Protein AF-A0A7L0C6C9-F1 (afdb_monomer_lite)

Structure (mmCIF, N/CA/C/O backbone):
data_AF-A0A7L0C6C9-F1
#
_entry.id   AF-A0A7L0C6C9-F1
#
loop_
_atom_site.group_PDB
_atom_site.id
_atom_site.type_symbol
_atom_site.label_atom_id
_atom_site.label_alt_id
_atom_site.label_comp_id
_atom_site.label_asym_id
_atom_site.label_entity_id
_atom_site.label_seq_id
_atom_site.pdbx_PDB_ins_code
_atom_site.Cartn_x
_atom_site.Cartn_y
_atom_site.Cartn_z
_atom_site.occupancy
_atom_site.B_iso_or_equiv
_atom_site.auth_seq_id
_atom_site.auth_comp_id
_atom_site.auth_asym_id
_atom_site.auth_atom_id
_atom_site.pdbx_PDB_model_num
ATOM 1 N N . ALA A 1 1 ? -24.122 -7.587 21.194 1.00 81.38 1 ALA A N 1
ATOM 2 C CA . ALA A 1 1 ? -23.125 -8.222 20.305 1.00 81.38 1 ALA A CA 1
ATOM 3 C C . ALA A 1 1 ? -22.898 -7.315 19.097 1.00 81.38 1 ALA A C 1
ATOM 5 O O . ALA A 1 1 ? -23.814 -6.578 18.751 1.00 81.38 1 ALA A O 1
ATOM 6 N N . CYS A 1 2 ? -21.708 -7.329 18.494 1.00 91.94 2 CYS A N 1
ATOM 7 C CA . CYS A 1 2 ? -21.342 -6.499 17.336 1.00 91.94 2 CYS A CA 1
ATOM 8 C C . CYS A 1 2 ? -20.504 -7.307 16.327 1.00 91.94 2 CYS A C 1
ATOM 10 O O . CYS A 1 2 ? -20.021 -8.387 16.665 1.00 91.94 2 CYS A O 1
ATOM 12 N N . VAL A 1 3 ? -20.351 -6.807 15.093 1.00 90.56 3 VAL A N 1
ATOM 13 C CA . VAL A 1 3 ? -19.562 -7.453 14.025 1.00 90.56 3 VAL A CA 1
ATOM 14 C C . VAL A 1 3 ? -18.302 -6.639 13.741 1.00 90.56 3 VAL A C 1
ATOM 16 O O . VAL A 1 3 ? -18.384 -5.459 13.398 1.00 90.56 3 VAL A O 1
ATOM 19 N N . CYS A 1 4 ? -17.140 -7.287 13.819 1.00 89.19 4 CYS A N 1
ATOM 20 C CA . CYS A 1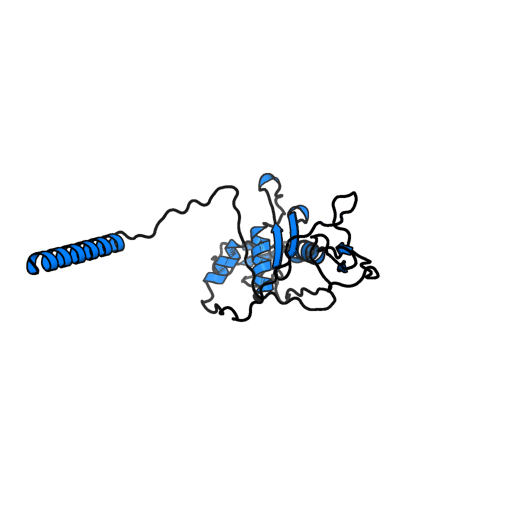 4 ? -15.849 -6.665 13.548 1.00 89.19 4 CYS A CA 1
ATOM 21 C C . CYS A 1 4 ? -15.587 -6.555 12.037 1.00 89.19 4 CYS A C 1
ATOM 23 O O . CYS A 1 4 ? -15.046 -7.465 11.410 1.00 89.19 4 CYS A O 1
ATOM 25 N N . LYS A 1 5 ? -15.979 -5.433 11.421 1.00 87.69 5 LYS A N 1
ATOM 26 C CA . LYS A 1 5 ? -15.865 -5.245 9.959 1.00 87.69 5 LYS A CA 1
ATOM 27 C C . LYS A 1 5 ? -14.422 -5.335 9.446 1.00 87.69 5 LYS A C 1
ATOM 29 O O . LYS A 1 5 ? -14.200 -5.808 8.331 1.00 87.69 5 LYS A O 1
ATOM 34 N N . LYS A 1 6 ? -13.455 -4.890 10.254 1.00 86.12 6 LYS A N 1
ATOM 35 C CA . LYS A 1 6 ? -12.031 -4.814 9.894 1.00 86.12 6 LYS A CA 1
ATOM 36 C C . LYS A 1 6 ? -11.236 -6.084 10.214 1.00 86.12 6 LYS A C 1
ATOM 38 O O . LYS A 1 6 ? -10.120 -6.212 9.731 1.00 86.12 6 LYS A O 1
ATOM 43 N N . ASN A 1 7 ? -11.792 -7.035 10.970 1.00 83.44 7 ASN A N 1
ATOM 44 C CA . ASN A 1 7 ? -11.104 -8.284 11.295 1.00 83.44 7 ASN A CA 1
ATOM 45 C C . ASN A 1 7 ? -12.078 -9.458 11.461 1.00 83.44 7 ASN A C 1
ATOM 47 O O . ASN A 1 7 ? -12.797 -9.546 12.450 1.00 83.44 7 ASN A O 1
ATOM 51 N N . LYS A 1 8 ? -12.065 -10.403 10.512 1.00 88.19 8 LYS A N 1
ATOM 52 C CA . LYS A 1 8 ? -12.895 -11.621 10.564 1.00 88.19 8 LYS A CA 1
ATOM 53 C C . LYS A 1 8 ? -12.371 -12.725 11.498 1.00 88.19 8 LYS A C 1
ATOM 55 O O . LYS A 1 8 ? -13.066 -13.713 11.706 1.00 88.19 8 LYS A O 1
ATOM 60 N N . ARG A 1 9 ? -11.145 -12.607 12.021 1.00 84.81 9 ARG A N 1
ATOM 61 C CA . ARG A 1 9 ? -10.466 -13.622 12.853 1.00 84.81 9 ARG A CA 1
ATOM 62 C C . ARG A 1 9 ? -10.554 -13.297 14.343 1.00 84.81 9 ARG A C 1
ATOM 64 O O . ARG A 1 9 ? -9.564 -13.359 15.073 1.00 84.81 9 ARG A O 1
ATOM 71 N N . VAL A 1 10 ? -11.755 -12.938 14.778 1.00 87.56 10 VAL A N 1
ATOM 72 C CA . VAL A 1 10 ? -12.061 -12.580 16.164 1.00 87.56 10 VAL A CA 1
ATOM 73 C C . VAL A 1 10 ? -13.284 -13.339 16.665 1.00 87.56 10 VAL A C 1
ATOM 75 O O . VAL A 1 10 ? -14.119 -13.786 15.878 1.00 87.56 10 VAL A O 1
ATOM 78 N N . THR A 1 11 ? -13.398 -13.468 17.982 1.00 88.44 11 THR A N 1
ATOM 79 C CA . THR A 1 11 ? -14.509 -14.127 18.680 1.00 88.44 11 THR A CA 1
ATOM 80 C C . THR A 1 11 ? -15.028 -13.255 19.825 1.00 88.44 11 THR A C 1
ATOM 82 O O . THR A 1 11 ? -14.429 -12.237 20.154 1.00 88.44 11 THR A O 1
ATOM 85 N N . ASN A 1 12 ? -16.150 -13.636 20.443 1.00 89.00 12 ASN A N 1
ATOM 86 C CA . ASN A 1 12 ? -16.678 -13.005 21.666 1.00 89.00 12 ASN A CA 1
ATOM 87 C C . ASN A 1 12 ? -16.910 -11.479 21.589 1.00 89.00 12 ASN A C 1
ATOM 89 O O . ASN A 1 12 ? -16.740 -10.770 22.578 1.00 89.00 12 ASN A O 1
ATOM 93 N N . CYS A 1 13 ? -17.340 -10.968 20.432 1.00 91.75 13 CYS A N 1
ATOM 94 C CA . CYS A 1 13 ? -17.509 -9.533 20.200 1.00 91.75 13 CYS A CA 1
ATOM 95 C C . CYS A 1 13 ? -18.606 -8.868 21.057 1.00 91.75 13 CYS A C 1
ATOM 97 O O . CYS A 1 13 ? -19.787 -9.246 21.011 1.00 91.75 13 CYS A O 1
ATOM 99 N N . LYS A 1 14 ? -18.238 -7.800 21.772 1.00 93.19 14 LYS A N 1
ATOM 100 C CA . LYS A 1 14 ? -19.096 -7.001 22.657 1.00 93.19 14 LYS A CA 1
ATOM 101 C C . LYS A 1 14 ? -19.014 -5.518 22.301 1.00 93.19 14 LYS A C 1
ATOM 103 O O . LYS A 1 14 ? -17.958 -5.006 21.955 1.00 93.19 14 LYS A O 1
ATOM 108 N N . LEU A 1 15 ? -20.151 -4.834 22.400 1.00 92.31 15 LEU A N 1
ATOM 109 C CA . LEU A 1 15 ? -20.226 -3.388 22.210 1.00 92.31 15 LEU A CA 1
ATOM 110 C C . LEU A 1 15 ? -20.088 -2.722 23.582 1.00 92.31 15 LEU A C 1
ATOM 112 O O . LEU A 1 15 ? -20.900 -3.001 24.464 1.00 92.31 15 LEU A O 1
ATOM 116 N N . LEU A 1 16 ? -19.068 -1.886 23.756 1.00 89.88 16 LEU A N 1
ATOM 117 C CA . LEU A 1 16 ? -18.785 -1.153 24.991 1.00 89.88 16 LEU A CA 1
ATOM 118 C C . LEU A 1 16 ? -18.573 0.314 24.623 1.00 89.88 16 LEU A C 1
ATOM 120 O O . LEU A 1 16 ? -17.718 0.615 23.797 1.00 89.88 16 LEU A O 1
ATOM 124 N N . GLU A 1 17 ? -19.382 1.205 25.199 1.00 87.69 17 GLU A N 1
ATOM 125 C CA . GLU A 1 17 ? -19.269 2.661 24.993 1.00 87.69 17 GLU A CA 1
ATOM 126 C C . GLU A 1 17 ? -19.260 3.086 23.508 1.00 87.69 17 GLU A C 1
ATOM 128 O O . GLU A 1 17 ? -18.577 4.020 23.106 1.00 87.69 17 GLU A O 1
ATOM 133 N N . GLY A 1 18 ? -20.023 2.380 22.666 1.00 87.06 18 GLY A N 1
ATOM 134 C CA . GLY A 1 18 ? -20.109 2.649 21.224 1.00 87.06 18 GLY A CA 1
ATOM 135 C C . GLY A 1 18 ? -18.995 2.023 20.376 1.00 87.06 18 GLY A C 1
ATOM 136 O O . GLY A 1 18 ? -19.137 1.982 19.158 1.00 87.06 18 GLY A O 1
ATOM 137 N N . VAL A 1 19 ? -17.958 1.454 20.995 1.00 88.94 19 VAL A N 1
ATOM 138 C CA . VAL A 1 19 ? -16.842 0.774 20.320 1.00 88.94 19 VAL A CA 1
ATOM 139 C C . VAL A 1 19 ? -17.057 -0.741 20.344 1.00 88.94 19 VAL A C 1
ATOM 141 O O . VAL A 1 19 ? -17.485 -1.319 21.350 1.00 88.94 19 VAL A O 1
ATOM 144 N N . CYS A 1 20 ? -16.777 -1.413 19.225 1.00 92.19 20 CYS A N 1
ATOM 145 C CA . CYS A 1 20 ? -16.859 -2.872 19.141 1.00 92.19 20 CYS A CA 1
ATOM 146 C C . CYS A 1 20 ? -15.520 -3.514 19.533 1.00 92.19 20 CYS A C 1
ATOM 148 O O . CYS A 1 20 ? -14.504 -3.296 18.874 1.00 92.19 20 CYS A O 1
ATOM 150 N N . TRP A 1 21 ? -15.541 -4.331 20.586 1.00 90.62 21 TRP A N 1
ATOM 151 C CA . TRP A 1 21 ? -14.382 -5.036 21.134 1.00 90.62 21 TRP A CA 1
ATOM 152 C C . TRP A 1 21 ? -14.538 -6.543 20.965 1.00 90.62 21 TRP A C 1
ATOM 154 O O . TRP A 1 21 ? -15.610 -7.078 21.249 1.00 90.62 21 TRP A O 1
ATOM 164 N N . CYS A 1 22 ? -13.490 -7.237 20.529 1.00 89.38 22 CYS A N 1
ATOM 165 C CA . CYS A 1 22 ? -13.513 -8.686 20.319 1.00 89.38 22 CYS A CA 1
ATOM 166 C C . CYS A 1 22 ? -12.218 -9.365 20.784 1.00 89.38 22 CYS A C 1
ATOM 168 O O . CYS A 1 22 ? -11.162 -8.743 20.810 1.00 89.38 22 CYS A O 1
ATOM 170 N N . ASP A 1 23 ? -12.263 -10.670 21.039 1.00 85.56 23 ASP A N 1
ATOM 171 C CA . ASP A 1 23 ? -11.077 -11.470 21.357 1.00 85.56 23 ASP A CA 1
ATOM 172 C C . ASP A 1 23 ? -10.374 -11.931 20.070 1.00 85.56 23 ASP A C 1
ATOM 174 O O . ASP A 1 23 ? -11.013 -12.490 19.175 1.00 85.56 23 ASP A O 1
ATOM 178 N N . SER A 1 24 ? -9.051 -11.757 19.970 1.00 79.19 24 SER A N 1
ATOM 179 C CA . SER A 1 24 ? -8.265 -12.324 18.862 1.00 79.19 24 SER A CA 1
ATOM 180 C C . SER A 1 24 ? -8.184 -13.849 18.961 1.00 79.19 24 SER A C 1
ATOM 182 O O . SER A 1 24 ? -7.719 -14.397 19.965 1.00 79.19 24 SER A O 1
ATOM 184 N N . VAL A 1 25 ? -8.511 -14.549 17.871 1.00 79.75 25 VAL A N 1
ATOM 185 C CA . VAL A 1 25 ? -8.342 -16.009 17.779 1.00 79.75 25 VAL A CA 1
ATOM 186 C C . VAL A 1 25 ? -6.869 -16.388 17.994 1.00 79.75 25 VAL A C 1
ATOM 188 O O . VAL A 1 25 ? -5.968 -15.702 17.513 1.00 79.75 25 VAL A O 1
ATOM 191 N N . GLY A 1 26 ? -6.611 -17.457 18.755 1.00 67.12 26 GLY A N 1
ATOM 192 C CA . GLY A 1 26 ? -5.263 -17.996 18.991 1.00 67.12 26 GLY A CA 1
ATOM 193 C C . GLY A 1 26 ? -4.384 -17.221 19.981 1.00 67.12 26 GLY A C 1
ATOM 194 O O . GLY A 1 26 ? -3.293 -17.680 20.320 1.00 67.12 26 GLY A O 1
ATOM 195 N N . SER A 1 27 ? -4.847 -16.077 20.492 1.00 59.62 27 SER A N 1
ATOM 196 C CA . SER A 1 27 ? -4.065 -15.221 21.394 1.00 59.62 27 SER A CA 1
ATOM 197 C C . SER A 1 27 ? -4.410 -15.361 22.882 1.00 59.62 27 SER A C 1
ATOM 199 O O . SER A 1 27 ? -3.735 -14.739 23.701 1.00 59.62 27 SER A O 1
ATOM 201 N N . GLY A 1 28 ? -5.381 -16.211 23.239 1.00 58.16 28 GLY A N 1
ATOM 202 C CA . GLY A 1 28 ? -5.938 -16.302 24.597 1.00 58.16 28 GLY A CA 1
ATOM 203 C C . GLY A 1 28 ? -6.825 -15.095 24.947 1.00 58.16 28 GLY A C 1
ATOM 204 O O . GLY A 1 28 ? -6.901 -14.138 24.181 1.00 58.16 28 GLY A O 1
ATOM 205 N N . ALA A 1 29 ? -7.478 -15.117 26.114 1.00 51.31 29 ALA A N 1
ATOM 206 C CA . ALA A 1 29 ? -8.436 -14.092 26.574 1.00 51.31 29 ALA A CA 1
ATOM 207 C C . ALA A 1 29 ? -7.824 -12.702 26.890 1.00 51.31 29 ALA A C 1
ATOM 209 O O . ALA A 1 29 ? -8.478 -11.855 27.490 1.00 51.31 29 ALA A O 1
ATOM 210 N N . SER A 1 30 ? -6.557 -12.468 26.537 1.00 52.06 30 SER A N 1
ATOM 211 C CA . SER A 1 30 ? -5.788 -11.270 26.910 1.00 52.06 30 SER A CA 1
ATOM 212 C C . SER A 1 30 ? -5.527 -10.317 25.738 1.00 52.06 30 SER A C 1
ATOM 214 O O . SER A 1 30 ? -4.989 -9.235 25.947 1.00 52.06 30 SER A O 1
ATOM 216 N N . ALA A 1 31 ? -5.875 -10.701 24.506 1.00 67.00 31 ALA A N 1
ATOM 217 C CA . ALA A 1 31 ? -5.650 -9.891 23.309 1.00 67.00 31 ALA A CA 1
ATOM 218 C C . ALA A 1 31 ? -6.973 -9.319 22.785 1.00 67.00 31 ALA A C 1
ATOM 220 O O . ALA A 1 31 ? -7.612 -9.899 21.903 1.00 67.00 31 ALA A O 1
ATOM 221 N N . ASN A 1 32 ? -7.365 -8.185 23.363 1.00 78.62 32 ASN A N 1
ATOM 222 C CA . ASN A 1 32 ? -8.582 -7.468 23.009 1.00 78.62 32 ASN A CA 1
ATOM 223 C C . ASN A 1 32 ? -8.354 -6.644 21.728 1.00 78.62 32 ASN A C 1
ATOM 225 O O . ASN A 1 32 ? -7.375 -5.907 21.616 1.00 78.62 32 ASN A O 1
ATOM 229 N N . VAL A 1 33 ? -9.248 -6.782 20.756 1.00 84.69 33 VAL A N 1
ATOM 230 C CA . VAL A 1 33 ? -9.199 -6.126 19.447 1.00 84.69 33 VAL A CA 1
ATOM 231 C C . VAL A 1 33 ? -10.246 -5.024 19.414 1.00 84.69 33 VAL A C 1
ATOM 233 O O . VAL A 1 33 ? -11.439 -5.305 19.525 1.00 84.69 33 VAL A O 1
ATOM 236 N N . ASN A 1 34 ? -9.802 -3.783 19.214 1.00 87.50 34 ASN A N 1
ATOM 237 C CA . ASN A 1 34 ? -10.681 -2.679 18.848 1.00 87.50 34 ASN A CA 1
ATOM 238 C C . ASN A 1 34 ? -11.020 -2.789 17.352 1.00 87.50 34 ASN A C 1
ATOM 240 O O . ASN A 1 34 ? -10.132 -2.744 16.504 1.00 87.50 34 ASN A O 1
ATOM 244 N N . CYS A 1 35 ? -12.299 -2.946 17.022 1.00 87.56 35 CYS A N 1
ATOM 245 C CA . CYS A 1 35 ? -12.761 -3.130 15.645 1.00 87.56 35 CYS A CA 1
ATOM 246 C C . CYS A 1 35 ? -12.912 -1.834 14.841 1.00 87.56 35 CYS A C 1
ATOM 248 O O . CYS A 1 35 ? -13.184 -1.901 13.636 1.00 87.56 35 CYS A O 1
ATOM 250 N N . ASP A 1 36 ? -12.718 -0.678 15.478 1.00 84.69 36 ASP A N 1
ATOM 251 C CA . ASP A 1 36 ? -12.689 0.623 14.813 1.00 84.69 36 ASP A CA 1
ATOM 252 C C . ASP A 1 36 ? -11.298 0.952 14.256 1.00 84.69 36 ASP A C 1
ATOM 254 O O . ASP A 1 36 ? -11.176 1.820 13.391 1.00 84.69 36 ASP A O 1
ATOM 258 N N . THR A 1 37 ? -10.263 0.204 14.643 1.00 81.06 37 THR A N 1
ATOM 259 C CA . THR A 1 37 ? -8.902 0.306 14.101 1.00 81.06 37 THR A CA 1
ATOM 260 C C . THR A 1 37 ? -8.503 -0.965 13.347 1.00 81.06 37 THR A C 1
ATOM 262 O O . THR A 1 37 ? -9.205 -1.981 13.369 1.00 81.06 37 THR A O 1
ATOM 265 N N . LEU A 1 38 ? -7.394 -0.909 12.602 1.00 77.44 38 LEU A N 1
ATOM 266 C CA . LEU A 1 38 ? -6.810 -2.117 12.025 1.00 77.44 38 LEU A CA 1
ATOM 267 C C . LEU A 1 38 ? -6.162 -2.940 13.138 1.00 77.44 38 LEU A C 1
ATOM 269 O O . LEU A 1 38 ? -5.401 -2.428 13.955 1.00 77.44 38 LEU A O 1
ATOM 273 N N . THR A 1 39 ? -6.476 -4.235 13.176 1.00 78.88 39 THR A N 1
ATOM 274 C CA . THR A 1 39 ? -5.800 -5.160 14.092 1.00 78.88 39 THR A CA 1
ATOM 275 C C . THR A 1 39 ? -4.346 -5.319 13.674 1.00 78.88 39 THR A C 1
ATOM 277 O O . THR A 1 39 ? -4.088 -5.516 12.490 1.00 78.88 39 THR A O 1
ATOM 280 N N . SER A 1 40 ? -3.424 -5.308 14.634 1.00 67.44 40 SER A N 1
ATOM 281 C CA . SER A 1 40 ? -1.997 -5.438 14.346 1.00 67.44 40 SER A CA 1
ATOM 282 C C . SER A 1 40 ? -1.640 -6.765 13.669 1.00 67.44 40 SER A C 1
ATOM 284 O O . SER A 1 40 ? -2.219 -7.826 13.946 1.00 67.44 40 SER A O 1
ATOM 286 N N . LYS A 1 41 ? -0.615 -6.719 12.819 1.00 54.31 41 LYS A N 1
ATOM 287 C CA . LYS A 1 41 ? -0.047 -7.859 12.095 1.00 54.31 41 LYS A CA 1
ATOM 288 C C . LYS A 1 41 ? 0.280 -9.025 13.025 1.00 54.31 41 LYS A C 1
ATOM 290 O O . LYS A 1 41 ? -0.027 -10.169 12.705 1.00 54.31 41 LYS A O 1
ATOM 295 N N . CYS A 1 42 ? 0.851 -8.746 14.196 1.00 54.25 42 CYS A N 1
ATOM 296 C CA . CYS A 1 42 ? 1.229 -9.765 15.178 1.00 54.25 42 CYS A CA 1
ATOM 297 C C . CYS A 1 42 ? 0.031 -10.628 15.615 1.00 54.25 42 CYS A C 1
ATOM 299 O O . CYS A 1 42 ? 0.091 -11.859 15.557 1.00 54.25 42 CYS A O 1
ATOM 301 N N . LEU A 1 43 ? -1.084 -9.993 15.989 1.00 64.88 43 LEU A N 1
ATOM 302 C CA . LEU A 1 43 ? -2.292 -10.704 16.418 1.00 64.88 43 LEU A CA 1
ATOM 303 C C . LEU A 1 43 ? -2.910 -11.505 15.268 1.00 64.88 43 LEU A C 1
ATOM 305 O O . LEU A 1 43 ? -3.342 -12.642 15.457 1.00 64.88 43 LEU A O 1
ATOM 309 N N . LEU A 1 44 ? -2.885 -10.948 14.057 1.00 68.94 44 LEU A N 1
ATOM 310 C CA . LEU A 1 44 ? -3.398 -11.623 12.869 1.00 68.94 44 LEU A CA 1
ATOM 311 C C . LEU A 1 44 ? -2.559 -12.839 12.474 1.00 68.94 44 LEU A C 1
ATOM 313 O O . LEU A 1 44 ? -3.131 -13.865 12.114 1.00 68.94 44 LEU A O 1
ATOM 317 N N . MET A 1 45 ? -1.230 -12.752 12.560 1.00 56.59 45 MET A N 1
ATOM 318 C CA . MET A 1 45 ? -0.326 -13.882 12.322 1.00 56.59 45 MET A CA 1
ATOM 319 C C . MET A 1 45 ? -0.523 -14.983 13.370 1.00 56.59 45 MET A C 1
ATOM 321 O O . MET A 1 45 ? -0.525 -16.168 13.037 1.00 56.59 45 MET A O 1
ATOM 325 N N . LYS A 1 46 ? -0.748 -14.609 14.634 1.00 59.94 46 LYS A N 1
ATOM 326 C CA . LYS A 1 46 ? -1.027 -15.563 15.714 1.00 59.94 46 LYS A CA 1
ATOM 327 C C . LYS A 1 46 ? -2.343 -16.312 15.489 1.00 59.94 46 LYS A C 1
ATOM 329 O O . LYS A 1 46 ? -2.388 -17.523 15.691 1.00 59.94 46 LYS A O 1
ATOM 334 N N . ALA A 1 47 ? -3.368 -15.633 14.974 1.00 68.69 47 ALA A N 1
ATOM 335 C CA . ALA A 1 47 ? -4.610 -16.274 14.549 1.00 68.69 47 ALA A CA 1
ATOM 336 C C . ALA A 1 47 ? -4.399 -17.250 13.371 1.00 68.69 47 ALA A C 1
ATOM 338 O O . ALA A 1 47 ? -4.982 -18.332 13.363 1.00 68.69 47 ALA A O 1
ATOM 339 N N . GLU A 1 48 ? -3.538 -16.928 12.399 1.00 64.00 48 GLU A N 1
ATOM 340 C CA . GLU A 1 48 ? -3.235 -17.818 11.258 1.00 64.00 48 GLU A CA 1
ATOM 341 C C . GLU A 1 48 ? -2.542 -19.112 11.662 1.00 64.00 48 GLU A C 1
ATOM 343 O O . GLU A 1 48 ? -2.899 -20.182 11.175 1.00 64.00 48 GLU A O 1
ATOM 348 N N . MET A 1 49 ? -1.589 -19.033 12.589 1.00 56.44 49 MET A N 1
ATOM 349 C CA . MET A 1 49 ? -0.841 -20.203 13.061 1.00 56.44 49 MET A CA 1
ATOM 350 C C . MET A 1 49 ? -1.735 -21.243 13.754 1.00 56.44 49 MET A C 1
ATOM 352 O O . MET A 1 49 ? -1.337 -22.398 13.893 1.00 56.44 49 MET A O 1
ATOM 356 N N . THR A 1 50 ? -2.959 -20.869 14.141 1.00 58.50 50 THR A N 1
ATOM 357 C CA . THR A 1 50 ? -3.958 -21.793 14.701 1.00 58.50 50 THR A CA 1
ATOM 358 C C . THR A 1 50 ? -4.815 -22.517 13.652 1.00 58.50 50 THR A C 1
ATOM 360 O O . THR A 1 50 ? -5.563 -23.422 14.013 1.00 58.50 50 THR A O 1
ATOM 363 N N . GLY A 1 51 ? -4.679 -22.194 12.355 1.00 53.59 51 GLY A N 1
ATOM 364 C CA . GLY A 1 51 ? -5.514 -22.713 11.263 1.00 53.59 51 GLY A CA 1
ATOM 365 C C . GLY A 1 51 ? -4.743 -23.137 10.003 1.00 53.59 51 GLY A C 1
ATOM 366 O O . GLY A 1 51 ? -4.858 -22.496 8.973 1.00 53.59 51 GLY A O 1
ATOM 367 N N . SER A 1 52 ? -4.030 -24.263 10.101 1.00 47.75 52 SER A N 1
ATOM 368 C CA . SER A 1 52 ? -3.563 -25.192 9.048 1.00 47.75 52 SER A CA 1
ATOM 369 C C . SER A 1 52 ? -2.690 -24.740 7.854 1.00 47.75 52 SER A C 1
ATOM 371 O O . SER A 1 52 ? -2.873 -23.727 7.189 1.00 47.75 52 SER A O 1
ATOM 373 N N . LYS A 1 53 ? -1.756 -25.651 7.551 1.00 51.81 53 LYS A N 1
ATOM 374 C CA . LYS A 1 53 ? -0.778 -25.703 6.462 1.00 51.81 53 LYS A CA 1
ATOM 375 C C . LYS A 1 53 ? -1.457 -26.134 5.150 1.00 51.81 53 LYS A C 1
ATOM 377 O O . LYS A 1 53 ? -1.913 -27.269 5.097 1.00 51.81 53 LYS A O 1
ATOM 382 N N . SER A 1 54 ? -1.464 -25.328 4.083 1.00 35.97 54 SER A N 1
ATOM 383 C CA . SER A 1 54 ? -1.557 -25.838 2.694 1.00 35.97 54 SER A CA 1
ATOM 384 C C . SER A 1 54 ? -1.410 -24.727 1.644 1.00 35.97 54 SER A C 1
ATOM 386 O O . SER A 1 54 ? -2.064 -23.697 1.756 1.00 35.97 54 SER A O 1
ATOM 388 N N . GLY A 1 55 ? -0.618 -24.975 0.590 1.00 49.22 55 GLY A N 1
ATOM 389 C CA . GLY A 1 55 ? -0.825 -24.343 -0.722 1.00 49.22 55 GLY A CA 1
ATOM 390 C C . GLY A 1 55 ? 0.238 -23.352 -1.210 1.00 49.22 55 GLY A C 1
ATOM 391 O O . GLY A 1 55 ? -0.045 -22.168 -1.355 1.00 49.22 55 GLY A O 1
ATOM 392 N N . ARG A 1 56 ? 1.443 -23.825 -1.562 1.00 44.16 56 ARG A N 1
ATOM 393 C CA . ARG A 1 56 ? 2.360 -23.090 -2.461 1.00 44.16 56 ARG A CA 1
ATOM 394 C C . ARG A 1 56 ? 2.179 -23.630 -3.883 1.00 44.16 56 ARG A C 1
ATOM 396 O O . ARG A 1 56 ? 2.283 -24.836 -4.080 1.00 44.16 56 ARG A O 1
ATOM 403 N N . ARG A 1 57 ? 1.892 -22.753 -4.850 1.00 48.53 57 ARG A N 1
ATOM 404 C CA . ARG A 1 57 ? 1.734 -23.092 -6.277 1.00 48.53 57 ARG A CA 1
ATOM 405 C C . ARG A 1 57 ? 2.989 -22.685 -7.058 1.00 48.53 57 ARG A C 1
ATOM 407 O O . ARG A 1 57 ? 3.595 -21.661 -6.751 1.00 48.53 57 ARG A O 1
ATOM 414 N N . GLU A 1 58 ? 3.378 -23.514 -8.023 1.00 49.22 58 GLU A N 1
ATOM 415 C CA . GLU A 1 58 ? 4.584 -23.356 -8.847 1.00 49.22 58 GLU A CA 1
ATOM 416 C C . GLU A 1 58 ? 4.448 -22.298 -9.957 1.00 49.22 58 GLU A C 1
ATOM 418 O O . GLU A 1 58 ? 3.352 -21.922 -10.370 1.00 49.22 58 GLU A O 1
ATOM 423 N N . LYS A 1 59 ? 5.610 -21.826 -10.423 1.00 38.44 59 LYS A N 1
ATOM 424 C CA . LYS A 1 59 ? 5.829 -20.767 -11.419 1.00 38.44 59 LYS A CA 1
ATOM 425 C C . LYS A 1 59 ? 5.528 -21.259 -12.858 1.00 38.44 59 LYS A C 1
ATOM 427 O O . LYS A 1 59 ? 6.015 -22.332 -13.210 1.00 38.44 59 LYS A O 1
ATOM 432 N N . PRO A 1 60 ? 4.821 -20.487 -13.713 1.00 40.88 60 PRO A N 1
ATOM 433 C CA . PRO A 1 60 ? 4.647 -20.815 -15.136 1.00 40.88 60 PRO A CA 1
ATOM 434 C C . PRO A 1 60 ? 5.930 -20.610 -15.957 1.00 40.88 60 PRO A C 1
ATOM 436 O O . PRO A 1 60 ? 6.784 -19.800 -15.588 1.00 40.88 60 PRO A O 1
ATOM 439 N N . LYS A 1 61 ? 6.054 -21.363 -17.058 1.00 36.69 61 LYS A N 1
ATOM 440 C CA . LYS A 1 61 ? 7.277 -21.519 -17.867 1.00 36.69 61 LYS A CA 1
ATOM 441 C C . LYS A 1 61 ? 7.432 -20.528 -19.033 1.00 36.69 61 LYS A C 1
ATOM 443 O O . LYS A 1 61 ? 8.488 -20.536 -19.651 1.00 36.69 61 LYS A O 1
ATOM 448 N N . ASP A 1 62 ? 6.468 -19.639 -19.261 1.00 37.56 62 ASP A N 1
ATOM 449 C CA . ASP A 1 62 ? 6.446 -18.764 -20.443 1.00 37.56 62 ASP A CA 1
ATOM 450 C C . ASP A 1 62 ? 6.632 -17.284 -20.067 1.00 37.56 62 ASP A C 1
ATOM 452 O O . ASP A 1 62 ? 5.715 -16.476 -20.173 1.00 37.56 62 ASP A O 1
ATOM 456 N N . ALA A 1 63 ? 7.821 -16.929 -19.571 1.00 32.00 63 ALA A N 1
ATOM 457 C CA . ALA A 1 63 ? 8.194 -15.533 -19.334 1.00 32.00 63 ALA A CA 1
ATOM 458 C C . ALA A 1 63 ? 8.953 -14.985 -20.552 1.00 32.00 63 ALA A C 1
ATOM 460 O O . ALA A 1 63 ? 9.998 -15.523 -20.915 1.00 32.00 63 ALA A O 1
ATOM 461 N N . PHE A 1 64 ? 8.417 -13.931 -21.164 1.00 32.44 64 PHE A N 1
ATOM 462 C CA . PHE A 1 64 ? 9.072 -13.158 -22.218 1.00 32.44 64 PHE A CA 1
ATOM 463 C C . PHE A 1 64 ? 9.925 -12.044 -21.586 1.00 32.44 64 PHE A C 1
ATOM 465 O O . PHE A 1 64 ? 9.498 -11.413 -20.619 1.00 32.44 64 PHE A O 1
ATOM 472 N N . GLU A 1 65 ? 11.136 -11.845 -22.103 1.00 37.41 65 GLU A N 1
ATOM 473 C CA . GLU A 1 65 ? 12.115 -10.849 -21.653 1.00 37.41 65 GLU A CA 1
ATOM 474 C C . GLU A 1 65 ? 12.060 -9.651 -22.610 1.00 37.41 65 GLU A C 1
ATOM 476 O O . GLU A 1 65 ? 12.282 -9.825 -23.807 1.00 37.41 65 GLU A O 1
ATOM 481 N N . ASP A 1 66 ? 11.722 -8.460 -22.103 1.00 31.81 66 ASP A N 1
ATOM 482 C CA . ASP A 1 66 ? 11.687 -7.235 -22.910 1.00 31.81 66 ASP A CA 1
ATOM 483 C C . ASP A 1 66 ? 12.960 -6.404 -22.685 1.00 31.81 66 ASP A C 1
ATOM 485 O O . ASP A 1 66 ? 13.255 -5.924 -21.588 1.00 31.81 66 ASP A O 1
ATOM 489 N N . THR A 1 67 ? 13.730 -6.272 -23.757 1.00 42.03 67 THR A N 1
ATOM 490 C CA . THR A 1 67 ? 14.977 -5.517 -23.881 1.00 42.03 67 THR A CA 1
ATOM 491 C C . THR A 1 67 ? 14.681 -4.156 -24.495 1.00 42.03 67 THR A C 1
ATOM 493 O O . THR A 1 67 ? 14.785 -4.038 -25.703 1.00 42.03 67 THR A O 1
ATOM 496 N N . ASP A 1 68 ? 14.334 -3.135 -23.705 1.00 42.00 68 ASP A N 1
ATOM 497 C CA . ASP A 1 68 ? 14.214 -1.746 -24.212 1.00 42.00 68 ASP A CA 1
ATOM 498 C C . ASP A 1 68 ? 14.441 -0.659 -23.116 1.00 42.00 68 ASP A C 1
ATOM 500 O O . ASP A 1 68 ? 14.084 0.507 -23.274 1.00 42.00 68 ASP A O 1
ATOM 504 N N . GLY A 1 69 ? 15.048 -1.014 -21.977 1.00 43.00 69 GLY A N 1
ATOM 505 C CA . GLY A 1 69 ? 15.010 -0.237 -20.722 1.00 43.00 69 GLY A CA 1
ATOM 506 C C . GLY A 1 69 ? 15.857 1.043 -20.588 1.00 43.00 69 GLY A C 1
ATOM 507 O O . GLY A 1 69 ? 16.107 1.452 -19.457 1.00 43.00 69 GLY A O 1
ATOM 508 N N . LEU A 1 70 ? 16.321 1.692 -21.663 1.00 45.09 70 LEU A N 1
ATOM 509 C CA . LEU A 1 70 ? 17.083 2.948 -21.535 1.00 45.09 70 LEU A CA 1
ATOM 510 C C . LEU A 1 70 ? 16.855 3.898 -22.722 1.00 45.09 70 LEU A C 1
ATOM 512 O O . LEU A 1 70 ? 17.264 3.608 -23.844 1.00 45.09 70 LEU A O 1
ATOM 516 N N . TYR A 1 71 ? 16.235 5.053 -22.466 1.00 55.50 71 TYR A N 1
ATOM 517 C CA . TYR A 1 71 ? 16.047 6.139 -23.436 1.00 55.50 71 TYR A CA 1
ATOM 518 C C . TYR A 1 71 ? 16.234 7.508 -22.761 1.00 55.50 71 TYR A C 1
ATOM 520 O O . TYR A 1 71 ? 16.175 7.595 -21.536 1.00 55.50 71 TYR A O 1
ATOM 528 N N . ASP A 1 72 ? 16.479 8.559 -23.551 1.00 64.44 72 ASP A N 1
ATOM 529 C CA . ASP A 1 72 ? 16.588 9.951 -23.081 1.00 64.44 72 ASP A CA 1
ATOM 530 C C . ASP A 1 72 ? 15.189 10.599 -23.032 1.00 64.44 72 ASP A C 1
ATOM 532 O O . ASP A 1 72 ? 14.573 10.761 -24.091 1.00 64.44 72 ASP A O 1
ATOM 536 N N . PRO A 1 73 ? 14.624 10.887 -21.843 1.00 63.41 73 PRO A N 1
ATOM 537 C CA . PRO A 1 73 ? 13.235 11.302 -21.727 1.00 63.41 73 PRO A CA 1
ATOM 538 C C . PRO A 1 73 ? 13.034 12.813 -21.864 1.00 63.41 73 PRO A C 1
ATOM 540 O O . PRO A 1 73 ? 13.781 13.638 -21.342 1.00 63.41 73 PRO A O 1
ATOM 543 N N . GLU A 1 74 ? 11.913 13.187 -22.469 1.00 72.88 74 GLU A N 1
ATOM 544 C CA . GLU A 1 74 ? 11.401 14.547 -22.446 1.00 72.88 74 GLU A CA 1
ATOM 545 C C . GLU A 1 74 ? 10.682 14.855 -21.127 1.00 72.88 74 GLU A C 1
ATOM 547 O O . GLU A 1 74 ? 9.675 14.229 -20.774 1.00 72.88 74 GLU A O 1
ATOM 552 N N . CYS A 1 75 ? 11.143 15.901 -20.444 1.00 67.25 75 CYS A N 1
ATOM 553 C CA . CYS A 1 75 ? 10.597 16.357 -19.168 1.00 67.25 75 CYS A CA 1
ATOM 554 C C . CYS A 1 75 ? 9.933 17.741 -19.281 1.00 67.25 75 CYS A C 1
ATOM 556 O O . CYS A 1 75 ? 10.265 18.556 -20.146 1.00 67.25 75 CYS A O 1
ATOM 558 N N . GLU A 1 76 ? 8.983 18.019 -18.391 1.00 60.84 76 GLU A N 1
ATOM 559 C CA . GLU A 1 76 ? 8.461 19.358 -18.114 1.00 60.84 76 GLU A CA 1
ATOM 560 C C . GLU A 1 76 ? 9.428 20.158 -17.221 1.00 60.84 76 GLU A C 1
ATOM 562 O O . GLU A 1 76 ? 10.320 19.601 -16.580 1.00 60.84 76 GLU A O 1
ATOM 567 N N . SER A 1 77 ? 9.224 21.477 -17.114 1.00 52.62 77 SER A N 1
ATOM 568 C CA . SER A 1 77 ? 10.052 22.365 -16.276 1.00 52.62 77 SER A CA 1
ATOM 569 C C . SER A 1 77 ? 10.004 22.039 -14.777 1.00 52.62 77 SER A C 1
ATOM 571 O O . SER A 1 77 ? 10.874 22.468 -14.025 1.00 52.62 77 SER A O 1
ATOM 573 N N . THR A 1 78 ? 9.002 21.275 -14.342 1.00 44.12 78 THR A N 1
ATOM 574 C CA . THR A 1 78 ? 8.832 20.781 -12.969 1.00 44.12 78 THR A CA 1
ATOM 575 C C . THR A 1 78 ? 9.611 19.491 -12.687 1.00 44.12 78 THR A C 1
ATOM 577 O O . THR A 1 78 ? 9.619 19.033 -11.547 1.00 44.12 78 THR A O 1
ATOM 580 N N . GLY A 1 79 ? 10.259 18.899 -13.699 1.00 43.41 79 GLY A N 1
ATOM 581 C CA . GLY A 1 79 ? 10.997 17.636 -13.586 1.00 43.41 79 GLY A CA 1
ATOM 582 C C . GLY A 1 79 ? 10.147 16.374 -13.775 1.00 43.41 79 GLY A C 1
ATOM 583 O O . GLY A 1 79 ? 10.642 15.273 -13.561 1.00 43.41 79 GLY A O 1
ATOM 584 N N . VAL A 1 80 ? 8.878 16.512 -14.174 1.00 49.38 80 VAL A N 1
ATOM 585 C CA . VAL A 1 80 ? 7.967 15.390 -14.470 1.00 49.38 80 VAL A CA 1
ATOM 586 C C . VAL A 1 80 ? 8.071 14.996 -15.948 1.00 49.38 80 VAL A C 1
ATOM 588 O O . VAL A 1 80 ? 8.245 15.865 -16.799 1.00 49.38 80 VAL A O 1
ATOM 591 N N . PHE A 1 81 ? 7.932 13.707 -16.276 1.00 57.69 81 PHE A N 1
ATOM 592 C CA . PHE A 1 81 ? 7.872 13.239 -17.668 1.00 57.69 81 PHE A CA 1
ATOM 593 C C . PHE A 1 81 ? 6.725 13.906 -18.429 1.00 57.69 81 PHE A C 1
ATOM 595 O O . PHE A 1 81 ? 5.597 13.950 -17.937 1.00 57.69 81 PHE A O 1
ATOM 602 N N . LYS A 1 82 ? 6.970 14.340 -19.668 1.00 73.50 82 LYS A N 1
ATOM 603 C CA . LYS A 1 82 ? 5.867 14.649 -20.583 1.00 73.50 82 LYS A CA 1
ATOM 604 C C . LYS A 1 82 ? 5.099 13.365 -20.899 1.00 73.50 82 LYS A C 1
ATOM 606 O O . LYS A 1 82 ? 5.703 12.314 -21.105 1.00 73.50 82 LYS A O 1
ATOM 611 N N . ALA A 1 83 ? 3.771 13.465 -20.999 1.00 77.38 83 ALA A N 1
ATOM 612 C CA . ALA A 1 83 ? 2.886 12.328 -21.290 1.00 77.38 83 ALA A CA 1
ATOM 613 C C . ALA A 1 83 ? 3.229 11.604 -22.603 1.00 77.38 83 ALA A C 1
ATOM 615 O O . ALA A 1 83 ? 2.961 10.415 -22.735 1.00 77.38 83 ALA A O 1
ATOM 616 N N . LYS A 1 84 ? 3.784 12.330 -23.579 1.00 86.81 84 LYS A N 1
ATOM 617 C CA . LYS A 1 84 ? 4.282 11.799 -24.847 1.00 86.81 84 LYS A CA 1
ATOM 618 C C . LYS A 1 84 ? 5.803 11.827 -24.831 1.00 86.81 84 LYS A C 1
ATOM 620 O O . LYS A 1 84 ? 6.381 12.863 -24.515 1.00 86.81 84 LYS A O 1
ATOM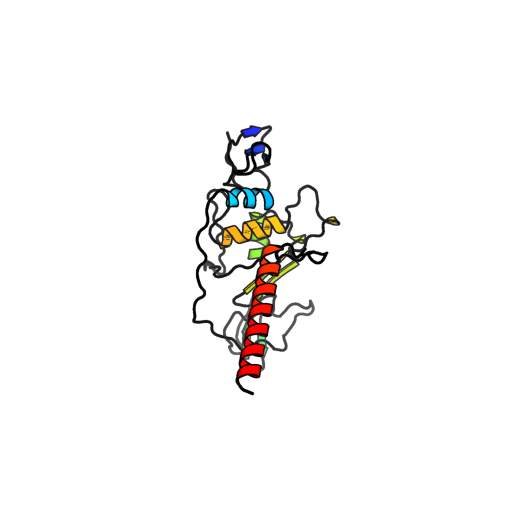 625 N N . GLN A 1 85 ? 6.408 10.716 -25.217 1.00 80.56 85 GLN A N 1
ATOM 626 C CA . GLN A 1 85 ? 7.841 10.577 -25.439 1.00 80.56 85 GLN A CA 1
ATOM 627 C C . GLN A 1 85 ? 8.067 10.262 -26.909 1.00 80.56 85 GLN A C 1
ATOM 629 O O . GLN A 1 85 ? 7.299 9.491 -27.487 1.00 80.56 85 GLN A O 1
ATOM 634 N N . CYS A 1 86 ? 9.088 10.861 -27.513 1.00 83.12 86 CYS A N 1
ATOM 635 C CA . CYS A 1 86 ? 9.411 10.655 -28.916 1.00 83.12 86 CYS A CA 1
ATOM 636 C C . CYS A 1 86 ? 10.913 10.437 -29.104 1.00 83.12 86 CYS A C 1
ATOM 638 O O . CYS A 1 86 ? 11.735 11.133 -28.519 1.00 83.12 86 CYS A O 1
ATOM 640 N N . ASN A 1 87 ? 11.268 9.496 -29.976 1.00 77.56 87 ASN A N 1
ATOM 641 C CA . ASN A 1 87 ? 12.616 9.320 -30.495 1.00 77.56 87 ASN A CA 1
ATOM 642 C C . ASN A 1 87 ? 12.560 9.382 -32.029 1.00 77.56 87 ASN A C 1
ATOM 644 O O . ASN A 1 87 ? 12.045 8.476 -32.693 1.00 77.56 87 ASN A O 1
ATOM 648 N N . GLY A 1 88 ? 13.028 10.494 -32.599 1.00 81.94 88 GLY A N 1
ATOM 649 C CA . GLY A 1 88 ? 12.861 10.792 -34.021 1.00 81.94 88 GLY A CA 1
ATOM 650 C C . GLY A 1 88 ? 11.383 10.940 -34.403 1.00 81.94 88 GLY A C 1
ATOM 651 O O . GLY A 1 88 ? 10.664 11.746 -33.820 1.00 81.94 88 GLY A O 1
ATOM 652 N N . SER A 1 89 ? 10.926 10.163 -35.388 1.00 82.69 89 SER A N 1
ATOM 653 C CA . SER A 1 89 ? 9.522 10.135 -35.832 1.00 82.69 89 SER A CA 1
ATOM 654 C C . SER A 1 89 ? 8.633 9.184 -35.026 1.00 82.69 89 SER A C 1
ATOM 656 O O . SER A 1 89 ? 7.438 9.105 -35.298 1.00 82.69 89 SER A O 1
ATOM 658 N N . THR A 1 90 ? 9.208 8.444 -34.075 1.00 81.75 90 THR A N 1
ATOM 659 C CA . THR A 1 90 ? 8.512 7.397 -33.324 1.00 81.75 90 THR A CA 1
ATOM 660 C C . THR A 1 90 ? 8.159 7.893 -31.928 1.00 81.75 90 THR A C 1
ATOM 662 O O . THR A 1 90 ? 9.050 8.285 -31.182 1.00 81.75 90 THR A O 1
ATOM 665 N N . CYS A 1 91 ? 6.887 7.843 -31.548 1.00 87.19 91 CYS A N 1
ATOM 666 C CA . CYS A 1 91 ? 6.364 8.344 -30.283 1.00 87.19 91 CYS A CA 1
ATOM 667 C C . CYS A 1 91 ? 5.543 7.293 -29.529 1.00 87.19 91 CYS A C 1
ATOM 669 O O . CYS A 1 91 ? 4.941 6.405 -30.125 1.00 87.19 91 CYS A O 1
ATOM 671 N N . TRP A 1 92 ? 5.489 7.407 -28.206 1.00 84.38 92 TRP A N 1
ATOM 672 C CA . TRP A 1 92 ? 4.670 6.575 -27.324 1.00 84.38 92 TRP A CA 1
ATOM 673 C C . TRP A 1 92 ? 4.186 7.385 -26.118 1.00 84.38 92 TRP A C 1
ATOM 675 O O . TRP A 1 92 ? 4.776 8.409 -25.765 1.00 84.38 92 TRP A O 1
ATOM 685 N N . CYS A 1 93 ? 3.108 6.941 -25.471 1.00 81.56 93 CYS A N 1
ATOM 686 C CA . CYS A 1 93 ? 2.645 7.567 -24.236 1.00 81.56 93 CYS A CA 1
ATOM 687 C C . CYS A 1 93 ? 3.320 6.941 -23.013 1.00 81.56 93 CYS A C 1
ATOM 689 O O . CYS A 1 93 ? 3.535 5.727 -22.978 1.00 81.56 93 CYS A O 1
ATOM 691 N N . VAL A 1 94 ? 3.610 7.756 -21.998 1.00 63.94 94 VAL A N 1
ATOM 692 C CA . VAL A 1 94 ? 4.176 7.324 -20.715 1.00 63.94 94 VAL A CA 1
ATOM 693 C C . VAL A 1 94 ? 3.355 7.813 -19.524 1.00 63.94 94 VAL A C 1
ATOM 695 O O . VAL A 1 94 ? 2.631 8.807 -19.602 1.00 63.94 94 VAL A O 1
ATOM 698 N N . ASN A 1 95 ? 3.457 7.101 -18.404 1.00 62.31 95 ASN A N 1
ATOM 699 C CA . ASN A 1 95 ? 2.898 7.535 -17.122 1.00 62.31 95 ASN A CA 1
ATOM 700 C C . ASN A 1 95 ? 3.844 8.522 -16.394 1.00 62.31 95 ASN A C 1
ATOM 702 O O . ASN A 1 95 ? 4.918 8.861 -16.888 1.00 62.31 95 ASN A O 1
ATOM 706 N N . THR A 1 96 ? 3.476 8.963 -15.183 1.00 56.84 96 THR A N 1
ATOM 707 C CA . THR A 1 96 ? 4.318 9.860 -14.357 1.00 56.84 96 THR A CA 1
ATOM 708 C C . THR A 1 96 ? 5.661 9.258 -13.932 1.00 56.84 96 THR A C 1
ATOM 710 O O . THR A 1 96 ? 6.495 9.980 -13.398 1.00 56.84 96 THR A O 1
ATOM 713 N N . ALA A 1 97 ? 5.862 7.959 -14.149 1.00 51.03 97 ALA A N 1
ATOM 714 C CA . ALA A 1 97 ? 7.099 7.234 -13.893 1.00 51.03 97 ALA A CA 1
ATOM 715 C C . ALA A 1 97 ? 7.957 7.029 -15.158 1.00 51.03 97 ALA A C 1
ATOM 717 O O . ALA A 1 97 ? 9.006 6.403 -15.077 1.00 51.03 97 ALA A O 1
ATOM 718 N N . GLY A 1 98 ? 7.521 7.524 -16.324 1.00 53.66 98 GLY A N 1
ATOM 719 C CA . GLY A 1 98 ? 8.256 7.367 -17.584 1.00 53.66 98 GLY A CA 1
ATOM 720 C C . GLY A 1 98 ? 8.073 6.005 -18.260 1.00 53.66 98 GLY A C 1
ATOM 721 O O . GLY A 1 98 ? 8.789 5.687 -19.208 1.00 53.66 98 GLY A O 1
ATOM 722 N N . VAL A 1 99 ? 7.108 5.195 -17.818 1.00 56.41 99 VAL A N 1
ATOM 723 C CA . VAL A 1 99 ? 6.867 3.853 -18.366 1.00 56.41 99 VAL A CA 1
ATOM 724 C C . VAL A 1 99 ? 5.876 3.906 -19.515 1.00 56.41 99 VAL A C 1
ATOM 726 O O . VAL A 1 99 ? 4.801 4.495 -19.385 1.00 56.41 99 VAL A O 1
ATOM 729 N N . ARG A 1 100 ? 6.247 3.271 -20.634 1.00 67.31 100 ARG A N 1
ATOM 730 C CA . ARG A 1 100 ? 5.466 3.194 -21.874 1.00 67.31 100 ARG A CA 1
ATOM 731 C C . ARG A 1 100 ? 4.117 2.503 -21.643 1.00 67.31 100 ARG A C 1
ATOM 733 O O . ARG A 1 100 ? 4.045 1.467 -20.997 1.00 67.31 100 ARG A O 1
ATOM 740 N N . ARG A 1 101 ? 3.043 3.087 -22.180 1.00 68.69 101 ARG A N 1
ATOM 741 C CA . ARG A 1 101 ? 1.646 2.622 -22.045 1.00 68.69 101 ARG A CA 1
ATOM 742 C C . ARG A 1 101 ? 0.956 2.336 -23.374 1.00 68.69 101 ARG A C 1
ATOM 744 O O . ARG A 1 101 ? -0.179 1.878 -23.383 1.00 68.69 101 ARG A O 1
ATOM 751 N N . THR A 1 102 ? 1.613 2.643 -24.483 1.00 70.19 102 THR A N 1
ATOM 752 C CA . THR A 1 102 ? 1.093 2.427 -25.834 1.00 70.19 102 THR A CA 1
ATOM 753 C C . THR A 1 102 ? 2.184 1.841 -26.703 1.00 70.19 102 THR A C 1
ATOM 755 O O . THR A 1 102 ? 3.375 2.008 -26.415 1.00 70.19 102 THR A O 1
ATOM 758 N N . ASP A 1 103 ? 1.795 1.220 -27.807 1.00 75.75 103 ASP A N 1
ATOM 759 C CA . ASP A 1 103 ? 2.736 0.923 -28.877 1.00 75.75 103 ASP A CA 1
ATOM 760 C C . ASP A 1 103 ? 3.360 2.198 -29.450 1.00 75.75 103 ASP A C 1
ATOM 762 O O . ASP A 1 103 ? 2.899 3.326 -29.224 1.00 75.75 103 ASP A O 1
ATOM 766 N N . LYS A 1 104 ? 4.490 1.991 -30.122 1.00 81.12 104 LYS A N 1
ATOM 767 C CA . LYS A 1 104 ? 5.249 3.032 -30.804 1.00 81.12 104 LYS A CA 1
ATOM 768 C C . LYS A 1 104 ? 4.480 3.431 -32.074 1.00 81.12 104 LYS A C 1
ATOM 770 O O . LYS A 1 104 ? 4.215 2.589 -32.927 1.00 81.12 104 LYS A O 1
ATOM 775 N N . HIS A 1 105 ? 4.133 4.707 -32.190 1.00 82.31 105 HIS A N 1
ATOM 776 C CA . HIS A 1 105 ? 3.399 5.307 -33.308 1.00 82.31 105 HIS A CA 1
ATOM 777 C C . HIS A 1 105 ? 4.153 6.510 -33.881 1.00 82.31 105 HIS A C 1
ATOM 779 O O . HIS A 1 105 ? 5.279 6.789 -33.488 1.00 82.31 105 HIS A O 1
ATOM 785 N N . ASP A 1 106 ? 3.552 7.211 -34.832 1.00 87.00 106 ASP A N 1
ATOM 786 C CA . ASP A 1 106 ? 4.055 8.453 -35.405 1.00 87.00 106 ASP A CA 1
ATOM 787 C C . ASP A 1 106 ? 3.805 9.678 -34.500 1.00 87.00 106 ASP A C 1
ATOM 789 O O . ASP A 1 106 ? 3.179 9.610 -33.437 1.00 87.00 106 ASP A O 1
ATOM 793 N N . ALA A 1 107 ? 4.337 10.832 -34.913 1.00 82.62 107 ALA A N 1
ATOM 794 C CA . ALA A 1 107 ? 4.306 12.077 -34.140 1.00 82.62 107 ALA A CA 1
ATOM 795 C C . ALA A 1 107 ? 2.890 12.599 -33.828 1.00 82.62 107 ALA A C 1
ATOM 797 O O . ALA A 1 107 ? 2.717 13.352 -32.856 1.00 82.62 107 ALA A O 1
ATOM 798 N N . ASP A 1 108 ? 1.899 12.160 -34.607 1.00 83.94 108 ASP A N 1
ATOM 799 C CA . ASP A 1 108 ? 0.485 12.513 -34.477 1.00 83.94 108 ASP A CA 1
ATOM 800 C C . ASP A 1 108 ? -0.207 11.814 -33.294 1.00 83.94 108 ASP A C 1
ATOM 802 O O . ASP A 1 108 ? -1.342 12.164 -32.946 1.00 83.94 108 ASP A O 1
ATOM 806 N N . LEU A 1 109 ? 0.484 10.892 -32.607 1.00 83.38 109 LEU A N 1
ATOM 807 C CA . LEU A 1 109 ? 0.012 10.282 -31.368 1.00 83.38 109 LEU A CA 1
ATOM 808 C C . LEU A 1 109 ? -0.340 11.356 -30.322 1.00 83.38 109 LEU A C 1
ATOM 810 O O . LEU A 1 109 ? 0.485 12.196 -29.938 1.00 83.38 109 LEU A O 1
ATOM 814 N N . LYS A 1 110 ? -1.581 11.312 -29.824 1.00 84.44 110 LYS A N 1
ATOM 815 C CA . LYS A 1 110 ? -2.095 12.232 -28.801 1.00 84.44 110 LYS A CA 1
ATOM 816 C C . LYS A 1 110 ? -2.110 11.566 -27.428 1.00 84.44 110 LYS A C 1
ATOM 818 O O . LYS A 1 110 ? -2.961 10.728 -27.155 1.00 84.44 110 LYS A O 1
ATOM 823 N N . CYS A 1 111 ? -1.226 12.015 -26.542 1.00 76.88 111 CYS A N 1
ATOM 824 C CA . CYS A 1 111 ? -1.201 11.622 -25.132 1.00 76.88 111 CYS A CA 1
ATOM 825 C C . CYS A 1 111 ? -1.752 12.783 -24.289 1.00 76.88 111 CYS A C 1
ATOM 827 O O . CYS A 1 111 ? -0.998 13.619 -23.799 1.00 76.88 111 CYS A O 1
ATOM 829 N N . SER A 1 112 ? -3.079 12.902 -24.194 1.00 68.94 112 SER A N 1
ATOM 830 C CA . SER A 1 112 ? -3.743 14.077 -23.603 1.00 68.94 112 SER A CA 1
ATOM 831 C C . SER A 1 112 ? -3.677 14.153 -22.073 1.00 68.94 112 SER A C 1
ATOM 833 O O . SER A 1 112 ? -4.041 15.186 -21.515 1.00 68.94 112 SER A O 1
ATOM 835 N N . GLN A 1 113 ? -3.230 13.096 -21.383 1.00 56.66 113 GLN A N 1
ATOM 836 C CA . GLN A 1 113 ? -3.180 13.066 -19.921 1.00 56.66 113 GLN A CA 1
ATOM 837 C C . GLN A 1 113 ? -2.070 12.143 -19.393 1.00 56.66 113 GLN A C 1
ATOM 839 O O . GLN A 1 113 ? -1.959 10.992 -19.809 1.00 56.66 113 GLN A O 1
ATOM 844 N N . LEU A 1 114 ? -1.285 12.632 -18.425 1.00 52.09 114 LEU A N 1
ATOM 845 C CA . LEU A 1 114 ? -0.460 11.784 -17.559 1.00 52.09 114 LEU A CA 1
ATOM 846 C C . LEU A 1 114 ? -1.390 10.997 -16.631 1.00 52.09 114 LEU A C 1
ATOM 848 O O . LEU A 1 114 ? -2.039 11.577 -15.755 1.00 52.09 114 LEU A O 1
ATOM 852 N N . VAL A 1 115 ? -1.458 9.678 -16.806 1.00 50.06 115 VAL A N 1
ATOM 853 C CA . VAL A 1 115 ? -2.180 8.800 -15.879 1.00 50.06 115 VAL A CA 1
ATOM 854 C C . VAL A 1 115 ? -1.402 8.773 -14.561 1.00 50.06 115 VAL A C 1
ATOM 856 O O . VAL A 1 115 ? -0.339 8.158 -14.463 1.00 50.06 115 VAL A O 1
ATOM 859 N N . ARG A 1 116 ? -1.903 9.496 -13.552 1.00 52.25 116 ARG A N 1
ATOM 860 C CA . ARG A 1 116 ? -1.367 9.456 -12.186 1.00 52.25 116 ARG A CA 1
ATOM 861 C C . ARG A 1 116 ? -1.721 8.109 -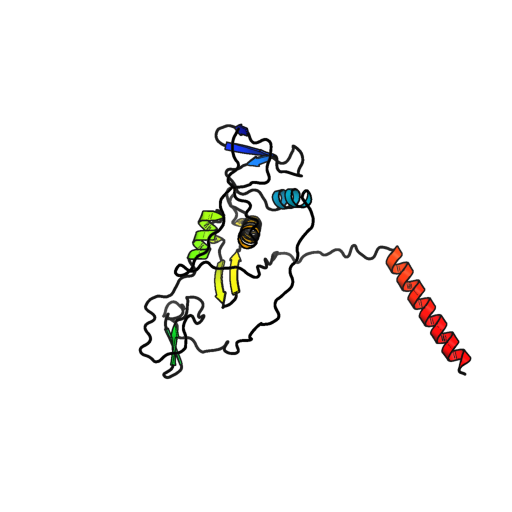11.561 1.00 52.25 116 ARG A C 1
ATOM 863 O O . ARG A 1 116 ? -2.875 7.694 -11.594 1.00 52.25 116 ARG A O 1
ATOM 870 N N . THR A 1 117 ? -0.765 7.469 -10.897 1.00 54.34 117 THR A N 1
ATOM 871 C CA . THR A 1 117 ? -0.966 6.272 -10.058 1.00 54.34 117 THR A CA 1
ATOM 872 C C . THR A 1 117 ? -1.734 6.582 -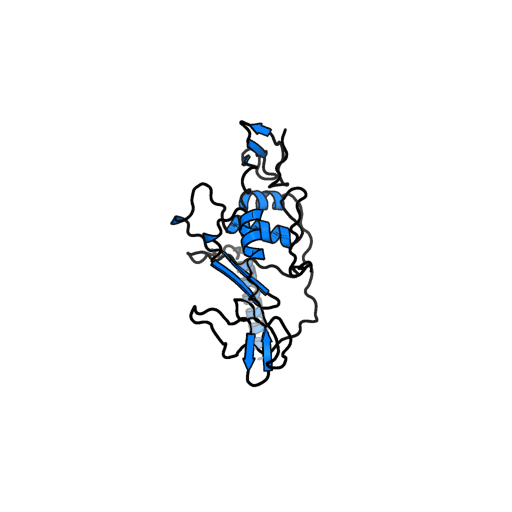8.753 1.00 54.34 117 THR A C 1
ATOM 874 O O . THR A 1 117 ? -1.515 5.949 -7.720 1.00 54.34 117 THR A O 1
ATOM 877 N N . THR A 1 118 ? -2.663 7.552 -8.760 1.00 60.16 118 THR A N 1
ATOM 878 C CA . THR A 1 118 ? -3.479 7.932 -7.591 1.00 60.16 118 THR A CA 1
ATOM 879 C C . THR A 1 118 ? -4.374 6.799 -7.110 1.00 60.16 118 THR A C 1
ATOM 881 O O . THR A 1 118 ? -4.643 6.739 -5.917 1.00 60.16 118 THR A O 1
ATOM 884 N N . PHE A 1 119 ? -4.751 5.857 -7.981 1.00 68.00 119 PHE A N 1
ATOM 885 C CA . PHE A 1 119 ? -5.587 4.710 -7.616 1.00 68.00 119 PHE A CA 1
ATOM 886 C C . PHE A 1 119 ? -5.048 3.939 -6.398 1.00 68.00 119 PHE A C 1
ATOM 888 O O . PHE A 1 119 ? -5.778 3.685 -5.439 1.00 68.00 119 PHE A O 1
ATOM 895 N N . PHE A 1 120 ? -3.761 3.578 -6.408 1.00 76.94 120 PHE A N 1
ATOM 896 C CA . PHE A 1 120 ? -3.155 2.842 -5.294 1.00 76.94 120 PHE A CA 1
ATOM 897 C C . PHE A 1 120 ? -2.998 3.723 -4.064 1.00 76.94 120 PHE A C 1
ATOM 899 O O . PHE A 1 120 ? -3.251 3.257 -2.958 1.00 76.94 120 PHE A O 1
ATOM 906 N N . LYS A 1 121 ? -2.653 5.001 -4.251 1.00 77.00 121 LYS A N 1
ATOM 907 C CA . LYS A 1 121 ? -2.562 5.957 -3.147 1.00 77.00 121 LYS A CA 1
ATOM 908 C C . LYS A 1 121 ? -3.907 6.082 -2.424 1.00 77.00 121 LYS A C 1
ATOM 910 O O . LYS A 1 121 ? -3.961 5.861 -1.224 1.00 77.00 121 LYS A O 1
ATOM 915 N N . GLU A 1 122 ? -4.989 6.329 -3.157 1.00 76.81 122 GLU A N 1
ATOM 916 C CA . GLU A 1 122 ? -6.353 6.434 -2.626 1.00 76.81 122 GLU A CA 1
ATOM 917 C C . GLU A 1 122 ? -6.848 5.122 -2.018 1.00 76.81 122 GLU A C 1
ATOM 919 O O . GLU A 1 122 ? -7.454 5.119 -0.947 1.00 76.81 122 GLU A O 1
ATOM 924 N N . THR A 1 123 ? -6.576 3.991 -2.671 1.00 83.69 123 THR A N 1
ATOM 925 C CA . THR A 1 123 ? -6.912 2.672 -2.124 1.00 83.69 123 THR A CA 1
ATOM 926 C C . THR A 1 123 ? -6.224 2.472 -0.781 1.00 83.69 123 THR A C 1
ATOM 928 O O . THR A 1 123 ? -6.869 2.056 0.180 1.00 83.69 123 THR A O 1
ATOM 931 N N . ILE A 1 124 ? -4.938 2.813 -0.681 1.00 88.56 124 ILE A N 1
ATOM 932 C CA . ILE A 1 124 ? -4.172 2.622 0.545 1.00 88.56 124 ILE A CA 1
ATOM 933 C C . ILE A 1 124 ? -4.650 3.549 1.660 1.00 88.56 124 ILE A C 1
ATOM 935 O O . ILE A 1 124 ? -4.873 3.086 2.781 1.00 88.56 124 ILE A O 1
ATOM 939 N N . THR A 1 125 ? -4.885 4.824 1.352 1.00 83.69 125 THR A N 1
ATOM 940 C CA . THR A 1 125 ? -5.364 5.784 2.349 1.00 83.69 125 THR A CA 1
ATOM 941 C C . THR A 1 125 ? -6.775 5.462 2.825 1.00 83.69 125 THR A C 1
ATOM 943 O O . THR A 1 125 ? -7.043 5.470 4.022 1.00 83.69 125 THR A O 1
ATOM 946 N N . ASN A 1 126 ? -7.688 5.125 1.911 1.00 83.50 126 ASN A N 1
ATOM 947 C CA . ASN A 1 126 ? -9.104 4.971 2.244 1.00 83.50 126 ASN A CA 1
ATOM 948 C C . ASN A 1 126 ? -9.419 3.594 2.832 1.00 83.50 126 ASN A C 1
ATOM 950 O O . ASN A 1 126 ? -10.176 3.486 3.797 1.00 83.50 126 ASN A O 1
ATOM 954 N N . ARG A 1 127 ? -8.853 2.522 2.263 1.00 89.38 127 ARG A N 1
ATOM 955 C CA . ARG A 1 127 ? -9.141 1.147 2.696 1.00 89.38 127 ARG A CA 1
ATOM 956 C C . ARG A 1 127 ? -8.297 0.731 3.894 1.00 89.38 127 ARG A C 1
ATOM 958 O O . ARG A 1 127 ? -8.822 0.075 4.793 1.00 89.38 127 ARG A O 1
ATOM 965 N N . TYR A 1 128 ? -7.015 1.096 3.903 1.00 90.81 128 TYR A N 1
ATOM 966 C CA . TYR A 1 128 ? -6.073 0.701 4.955 1.00 90.81 128 TYR A CA 1
ATOM 967 C C . TYR A 1 128 ? -5.778 1.827 5.953 1.00 90.81 128 TYR A C 1
ATOM 969 O O . TYR A 1 128 ? -4.940 1.643 6.828 1.00 90.81 128 TYR A O 1
ATOM 977 N N . MET A 1 129 ? -6.483 2.963 5.861 1.00 87.88 129 MET A N 1
ATOM 978 C CA . MET A 1 129 ? -6.404 4.078 6.819 1.00 87.88 129 MET A CA 1
ATOM 979 C C . MET A 1 129 ? -4.982 4.615 7.034 1.00 87.88 129 MET A C 1
ATOM 981 O O . MET A 1 129 ? -4.690 5.200 8.077 1.00 87.88 129 MET A O 1
ATOM 985 N N . LEU A 1 130 ? -4.086 4.394 6.072 1.00 86.56 130 LEU A N 1
ATOM 986 C CA . LEU A 1 130 ? -2.732 4.912 6.146 1.00 86.56 130 LEU A CA 1
ATOM 987 C C . LEU A 1 130 ? -2.755 6.387 5.767 1.00 86.56 130 LEU A C 1
ATOM 989 O O . LEU A 1 130 ? -3.324 6.749 4.740 1.00 86.56 130 LEU A O 1
ATOM 993 N N . ASP A 1 131 ? -2.108 7.238 6.554 1.00 79.81 131 ASP A N 1
ATOM 994 C CA . ASP A 1 131 ? -1.914 8.622 6.137 1.00 79.81 131 ASP A CA 1
ATOM 995 C C . ASP A 1 131 ? -1.072 8.654 4.847 1.00 79.81 131 ASP A C 1
ATOM 997 O O . ASP A 1 131 ? -0.016 8.020 4.747 1.00 79.81 131 ASP A O 1
ATOM 1001 N N . GLY A 1 132 ? -1.541 9.402 3.847 1.00 75.62 132 GLY A N 1
ATOM 1002 C CA . GLY A 1 132 ? -0.886 9.522 2.549 1.00 75.62 132 GLY A CA 1
ATOM 1003 C C . GLY A 1 132 ? 0.538 10.079 2.614 1.00 75.62 132 GLY A C 1
ATOM 1004 O O . GLY A 1 132 ? 1.275 9.914 1.641 1.00 75.62 132 GLY A O 1
ATOM 1005 N N . ARG A 1 133 ? 0.940 10.697 3.735 1.00 77.81 133 ARG A N 1
ATOM 1006 C CA . ARG A 1 133 ? 2.322 11.129 4.006 1.00 77.81 133 ARG A CA 1
ATOM 1007 C C . ARG A 1 133 ? 3.317 9.973 4.113 1.00 77.81 133 ARG A C 1
ATOM 1009 O O . ARG A 1 133 ? 4.489 10.166 3.817 1.00 77.81 133 ARG A O 1
ATOM 1016 N N . TYR A 1 134 ? 2.855 8.781 4.492 1.00 79.88 134 TYR A N 1
ATOM 1017 C CA . TYR A 1 134 ? 3.703 7.591 4.603 1.00 79.88 134 TYR A CA 1
ATOM 1018 C C . TYR A 1 134 ? 3.854 6.833 3.279 1.00 79.88 134 TYR A C 1
ATOM 1020 O O . TYR A 1 134 ? 4.572 5.838 3.221 1.00 79.88 134 TYR A O 1
ATOM 1028 N N . ILE A 1 135 ? 3.201 7.292 2.206 1.00 81.94 135 ILE A N 1
ATOM 1029 C CA . ILE A 1 135 ? 3.320 6.727 0.858 1.00 81.94 135 ILE A CA 1
ATOM 1030 C C . ILE A 1 135 ? 4.360 7.557 0.102 1.00 81.94 135 ILE A C 1
ATOM 1032 O O . ILE A 1 135 ? 4.057 8.646 -0.389 1.00 81.94 135 ILE A O 1
ATOM 1036 N N . SER A 1 136 ? 5.586 7.041 0.029 1.00 77.56 136 SER A N 1
ATOM 1037 C CA . SER A 1 136 ? 6.729 7.737 -0.575 1.00 77.56 136 SER A CA 1
ATOM 1038 C C . SER A 1 136 ? 6.640 7.756 -2.097 1.00 77.56 136 SER A C 1
ATOM 1040 O O . SER A 1 136 ? 6.843 8.797 -2.717 1.00 77.56 136 SER A O 1
ATOM 1042 N N . SER A 1 137 ? 6.314 6.614 -2.704 1.00 72.12 137 SER A N 1
ATOM 1043 C CA . SER A 1 137 ? 6.215 6.479 -4.154 1.00 72.12 137 SER A CA 1
ATOM 1044 C C . SER A 1 137 ? 5.228 5.367 -4.534 1.00 72.12 137 SER A C 1
ATOM 1046 O O . SER A 1 137 ? 4.996 4.428 -3.769 1.00 72.12 137 SER A O 1
ATOM 1048 N N . VAL A 1 138 ? 4.613 5.494 -5.712 1.00 73.94 138 VAL A N 1
ATOM 1049 C CA . VAL A 1 138 ? 3.885 4.405 -6.375 1.00 73.94 138 VAL A CA 1
ATOM 1050 C C . VAL A 1 138 ? 4.373 4.360 -7.812 1.00 73.94 138 VAL A C 1
ATOM 1052 O O . VAL A 1 138 ? 3.970 5.180 -8.644 1.00 73.94 138 VAL A O 1
ATOM 1055 N N . LEU A 1 139 ? 5.250 3.404 -8.074 1.00 66.75 139 LEU A N 1
ATOM 1056 C CA . LEU A 1 139 ? 5.906 3.190 -9.347 1.00 66.75 139 LEU A CA 1
ATOM 1057 C C . LEU A 1 139 ? 5.223 2.032 -10.075 1.00 66.75 139 LEU A C 1
ATOM 1059 O O . LEU A 1 139 ? 5.000 0.967 -9.504 1.00 66.75 139 LEU A O 1
ATOM 1063 N N . TYR A 1 140 ? 4.868 2.248 -11.336 1.00 66.19 140 TYR A N 1
ATOM 1064 C CA . TYR A 1 140 ? 4.357 1.196 -12.207 1.00 66.19 140 TYR A CA 1
ATOM 1065 C C . TYR A 1 140 ? 5.383 0.968 -13.309 1.00 66.19 140 TYR A C 1
ATOM 1067 O O . TYR A 1 140 ? 5.546 1.853 -14.148 1.00 66.19 140 TYR A O 1
ATOM 1075 N N . GLU A 1 141 ? 6.018 -0.200 -13.296 1.00 58.94 141 GLU A N 1
ATOM 1076 C CA . GLU A 1 141 ? 7.001 -0.692 -14.263 1.00 58.94 141 GLU A CA 1
ATOM 1077 C C . GLU A 1 141 ? 6.560 -2.082 -14.698 1.00 58.94 141 GLU A C 1
ATOM 1079 O O . GLU A 1 141 ? 6.864 -3.057 -14.023 1.00 58.94 141 GLU A O 1
ATOM 1084 N N . GLU A 1 142 ? 5.788 -2.180 -15.781 1.00 58.88 142 GLU A N 1
ATOM 1085 C CA . GLU A 1 142 ? 5.199 -3.446 -16.228 1.00 58.88 142 GLU A CA 1
ATOM 1086 C C . GLU A 1 142 ? 6.226 -4.597 -16.246 1.00 58.88 142 GLU A C 1
ATOM 1088 O O . GLU A 1 142 ? 7.303 -4.434 -16.820 1.00 58.88 142 GLU A O 1
ATOM 1093 N N . PRO A 1 143 ? 5.934 -5.758 -15.622 1.00 66.31 143 PRO A N 1
ATOM 1094 C CA . PRO A 1 143 ? 4.667 -6.176 -14.998 1.00 66.31 143 PRO A CA 1
ATOM 1095 C C . PRO A 1 143 ? 4.519 -5.817 -13.503 1.00 66.31 143 PRO A C 1
ATOM 1097 O O . PRO A 1 143 ? 3.598 -6.290 -12.834 1.00 66.31 143 PRO A O 1
ATOM 1100 N N . TYR A 1 144 ? 5.436 -5.035 -12.944 1.00 74.69 144 TYR A N 1
ATOM 1101 C CA . TYR A 1 144 ? 5.537 -4.727 -11.524 1.00 74.69 144 TYR A CA 1
ATOM 1102 C C . TYR A 1 144 ? 4.851 -3.417 -11.133 1.00 74.69 144 TYR A C 1
ATOM 1104 O O . TYR A 1 144 ? 4.841 -2.412 -11.845 1.00 74.69 144 TYR A O 1
ATOM 1112 N N . ILE A 1 145 ? 4.300 -3.435 -9.923 1.00 79.31 145 ILE A N 1
ATOM 1113 C CA . ILE A 1 145 ? 3.810 -2.250 -9.230 1.00 79.31 145 ILE A CA 1
ATOM 1114 C C . ILE A 1 145 ? 4.560 -2.197 -7.907 1.00 79.31 145 ILE A C 1
ATOM 1116 O O . ILE A 1 145 ? 4.382 -3.078 -7.063 1.00 79.31 145 ILE A O 1
ATOM 1120 N N . THR A 1 146 ? 5.396 -1.181 -7.740 1.00 80.75 146 THR A N 1
ATOM 1121 C CA . THR A 1 146 ? 6.194 -0.963 -6.534 1.00 80.75 146 THR A CA 1
ATOM 1122 C C . THR A 1 146 ? 5.568 0.167 -5.735 1.00 80.75 146 THR A C 1
ATOM 1124 O O . THR A 1 146 ? 5.314 1.255 -6.251 1.00 80.75 146 THR A O 1
ATOM 1127 N N . ILE A 1 147 ? 5.263 -0.109 -4.471 1.00 85.19 147 ILE A N 1
ATOM 1128 C CA . ILE A 1 147 ? 4.635 0.841 -3.556 1.00 85.19 147 ILE A CA 1
ATOM 1129 C C . ILE A 1 147 ? 5.582 1.010 -2.377 1.00 85.19 147 ILE A C 1
ATOM 1131 O O . ILE A 1 147 ? 5.729 0.093 -1.566 1.00 85.19 147 ILE A O 1
ATOM 1135 N N . ASP A 1 148 ? 6.187 2.188 -2.273 1.00 81.81 148 ASP A N 1
ATOM 1136 C CA . ASP A 1 148 ? 7.126 2.492 -1.203 1.00 81.81 148 ASP A CA 1
ATOM 1137 C C . ASP A 1 148 ? 6.389 3.139 -0.036 1.00 81.81 148 ASP A C 1
ATOM 1139 O O . ASP A 1 148 ? 5.862 4.253 -0.142 1.00 81.81 148 ASP A O 1
ATOM 1143 N N . LEU A 1 149 ? 6.378 2.443 1.101 1.00 82.94 149 LEU A N 1
ATOM 1144 C CA . LEU A 1 149 ? 5.856 2.955 2.361 1.00 82.94 149 LEU A CA 1
ATOM 1145 C C . LEU A 1 149 ? 7.020 3.281 3.296 1.00 82.94 149 LEU A C 1
ATOM 1147 O O . LEU A 1 149 ? 7.866 2.427 3.554 1.00 82.94 149 LEU A O 1
ATOM 1151 N N . LYS A 1 150 ? 7.051 4.503 3.825 1.00 82.00 150 LYS A N 1
ATOM 1152 C CA . LYS A 1 150 ? 8.080 4.961 4.763 1.00 82.00 150 LYS A CA 1
ATOM 1153 C C . LYS A 1 150 ? 7.413 5.616 5.957 1.00 82.00 150 LYS A C 1
ATOM 1155 O O . LYS A 1 150 ? 6.642 6.555 5.794 1.00 82.00 150 LYS A O 1
ATOM 1160 N N . GLN A 1 151 ? 7.728 5.133 7.150 1.00 79.25 151 GLN A N 1
ATOM 1161 C CA . GLN A 1 151 ? 7.196 5.659 8.399 1.00 79.25 151 GLN A CA 1
ATOM 1162 C C . GLN A 1 151 ? 8.310 5.682 9.434 1.00 79.25 151 GLN A C 1
ATOM 1164 O O . GLN A 1 151 ? 8.862 4.641 9.779 1.00 79.25 151 GLN A O 1
ATOM 1169 N N . ASN A 1 152 ? 8.636 6.878 9.916 1.00 78.81 152 ASN A N 1
ATOM 1170 C CA . ASN A 1 152 ? 9.574 7.060 11.012 1.00 78.81 152 ASN A CA 1
ATOM 1171 C C . ASN A 1 152 ? 8.813 6.986 12.345 1.00 78.81 152 ASN A C 1
ATOM 1173 O O . ASN A 1 152 ? 7.726 7.557 12.474 1.00 78.81 152 ASN A O 1
ATOM 1177 N N . SER A 1 153 ? 9.380 6.323 13.356 1.00 74.06 153 SER A N 1
ATOM 1178 C CA . SER A 1 153 ? 8.769 6.231 14.688 1.00 74.06 153 SER A CA 1
ATOM 1179 C C . SER A 1 153 ? 8.539 7.600 15.328 1.00 74.06 153 SER A C 1
ATOM 1181 O O . SER A 1 153 ? 7.582 7.771 16.077 1.00 74.06 153 SER A O 1
ATOM 1183 N N . SER A 1 154 ? 9.393 8.579 15.017 1.00 75.81 154 SER A N 1
ATOM 1184 C CA . SER A 1 154 ? 9.275 9.959 15.509 1.00 75.81 154 SER A CA 1
ATOM 1185 C C . SER A 1 154 ? 8.128 10.751 14.868 1.00 75.81 154 SER A C 1
ATOM 1187 O O . SER A 1 154 ? 7.632 11.703 15.464 1.00 75.81 154 SER A O 1
ATOM 1189 N N . GLU A 1 155 ? 7.667 10.339 13.687 1.00 69.31 155 GLU A N 1
ATOM 1190 C CA . GLU A 1 155 ? 6.596 10.998 12.929 1.00 69.31 155 GLU A CA 1
ATOM 1191 C C . GLU A 1 155 ? 5.235 10.308 13.116 1.00 69.31 155 GLU A C 1
ATOM 1193 O O . GLU A 1 155 ? 4.231 10.770 12.571 1.00 69.31 155 GLU A O 1
ATOM 1198 N N . LYS A 1 156 ? 5.185 9.191 13.858 1.00 73.81 156 LYS A N 1
ATOM 1199 C CA . LYS A 1 156 ? 3.976 8.393 14.093 1.00 73.81 156 LYS A CA 1
ATOM 1200 C C . LYS A 1 156 ? 3.169 8.959 15.259 1.00 73.81 156 LYS A C 1
ATOM 1202 O O . LYS A 1 156 ? 3.617 8.974 16.403 1.00 73.81 156 LYS A O 1
ATOM 1207 N N . SER A 1 157 ? 1.945 9.390 14.977 1.00 76.06 157 SER A N 1
ATOM 1208 C CA . SER A 1 157 ? 0.980 9.810 15.996 1.00 76.06 157 SER A CA 1
ATOM 1209 C C . SER A 1 157 ? 0.271 8.599 16.613 1.00 76.06 157 SER A C 1
ATOM 1211 O O . SER A 1 157 ? 0.161 7.544 15.994 1.00 76.06 157 SER A O 1
ATOM 1213 N N . SER A 1 158 ? -0.270 8.742 17.830 1.00 70.69 158 SER A N 1
ATOM 1214 C CA . SER A 1 158 ? -0.941 7.645 18.561 1.00 70.69 158 SER A CA 1
ATOM 1215 C C . SER A 1 158 ? -2.159 7.036 17.841 1.00 70.69 158 SER A C 1
ATOM 1217 O O . SER A 1 158 ? -2.625 5.974 18.249 1.00 70.69 158 SER A O 1
ATOM 1219 N N . GLY A 1 159 ? -2.703 7.704 16.820 1.00 73.00 159 GLY A N 1
ATOM 1220 C CA . GLY A 1 159 ? -3.816 7.211 16.002 1.00 73.00 159 GLY A CA 1
ATOM 1221 C C . GLY A 1 159 ? -3.400 6.626 14.651 1.00 73.00 159 GLY A C 1
ATOM 1222 O O . GLY A 1 159 ? -4.260 6.121 13.932 1.00 73.00 159 GLY A O 1
ATOM 1223 N N . ASP A 1 160 ? -2.115 6.693 14.299 1.00 76.00 160 ASP A N 1
ATOM 1224 C CA . ASP A 1 160 ? -1.647 6.295 12.976 1.00 76.00 160 ASP A CA 1
ATOM 1225 C C . ASP A 1 160 ? -1.488 4.780 12.866 1.00 76.00 160 ASP A C 1
ATOM 1227 O O . ASP A 1 160 ? -0.969 4.104 13.762 1.00 76.00 160 ASP A O 1
ATOM 1231 N N . VAL A 1 161 ? -1.889 4.255 11.711 1.00 83.88 161 VAL A N 1
ATOM 1232 C CA . VAL A 1 161 ? -1.679 2.855 11.349 1.00 83.88 161 VAL A CA 1
ATOM 1233 C C . VAL A 1 161 ? -0.204 2.615 11.041 1.00 83.88 161 VAL A C 1
ATOM 1235 O O . VAL A 1 161 ? 0.476 3.461 10.457 1.00 83.88 161 VAL A O 1
ATOM 1238 N N . ASP A 1 162 ? 0.291 1.442 11.429 1.00 79.94 162 ASP A N 1
ATOM 1239 C CA . ASP A 1 162 ? 1.638 1.008 11.091 1.00 79.94 162 ASP A CA 1
ATOM 1240 C C . ASP A 1 162 ? 1.753 0.570 9.623 1.00 79.94 162 ASP A C 1
ATOM 1242 O O . ASP A 1 162 ? 0.909 -0.178 9.118 1.00 79.94 162 ASP A O 1
ATOM 1246 N N . ILE A 1 163 ? 2.822 0.973 8.933 1.00 82.75 163 ILE A N 1
ATOM 1247 C CA . ILE A 1 163 ? 3.061 0.540 7.546 1.00 82.75 163 ILE A CA 1
ATOM 1248 C C . ILE A 1 163 ? 3.195 -0.986 7.422 1.00 82.75 163 ILE A C 1
ATOM 1250 O O . ILE A 1 163 ? 2.809 -1.551 6.396 1.00 82.75 163 ILE A O 1
ATOM 1254 N N . ALA A 1 164 ? 3.663 -1.680 8.467 1.00 75.12 164 ALA A N 1
ATOM 1255 C CA . ALA A 1 164 ? 3.741 -3.136 8.473 1.00 75.12 164 ALA A CA 1
ATOM 1256 C C . ALA A 1 164 ? 2.354 -3.790 8.535 1.00 75.12 164 ALA A C 1
ATOM 1258 O O . ALA A 1 164 ? 2.152 -4.845 7.922 1.00 75.12 164 ALA A O 1
ATOM 1259 N N . ASP A 1 165 ? 1.401 -3.162 9.231 1.00 81.56 165 ASP A N 1
ATOM 1260 C CA . ASP A 1 165 ? 0.006 -3.602 9.266 1.00 81.56 165 ASP A CA 1
ATOM 1261 C C . ASP A 1 165 ? -0.623 -3.429 7.882 1.00 81.56 165 ASP A C 1
ATOM 1263 O O . ASP A 1 165 ? -1.177 -4.380 7.332 1.00 81.56 165 ASP A O 1
ATOM 1267 N N . VAL A 1 166 ? -0.460 -2.257 7.262 1.00 86.88 166 VAL A N 1
ATOM 1268 C CA . VAL A 1 166 ? -0.977 -1.973 5.911 1.00 86.88 166 VAL A CA 1
ATOM 1269 C C . VAL A 1 166 ? -0.444 -2.967 4.888 1.00 86.88 166 VAL A C 1
ATOM 1271 O O . VAL A 1 166 ? -1.229 -3.564 4.149 1.00 86.88 166 VAL A O 1
ATOM 1274 N N . ALA A 1 167 ? 0.872 -3.195 4.877 1.00 81.75 167 ALA A N 1
ATOM 1275 C CA . ALA A 1 167 ? 1.503 -4.136 3.961 1.00 81.75 167 ALA A CA 1
ATOM 1276 C C . ALA A 1 167 ? 0.940 -5.557 4.128 1.00 81.75 167 ALA A C 1
ATOM 1278 O O . ALA A 1 167 ? 0.703 -6.254 3.143 1.00 81.75 167 ALA A O 1
ATOM 1279 N N . TYR A 1 168 ? 0.659 -5.968 5.366 1.00 78.88 168 TYR A N 1
ATOM 1280 C CA . TYR A 1 168 ? 0.069 -7.271 5.651 1.00 78.88 168 TYR A CA 1
ATOM 1281 C C . TYR A 1 168 ? -1.391 -7.381 5.189 1.00 78.88 168 TYR A C 1
ATOM 1283 O O . TYR A 1 168 ? -1.763 -8.377 4.568 1.00 78.88 168 TYR A O 1
ATOM 1291 N N . TYR A 1 169 ? -2.230 -6.371 5.442 1.00 87.06 169 TYR A N 1
ATOM 1292 C CA . TYR A 1 169 ? -3.617 -6.369 4.951 1.00 87.06 169 TYR A CA 1
ATOM 1293 C C . TYR A 1 169 ? -3.676 -6.361 3.426 1.00 87.06 169 TYR A C 1
ATOM 1295 O O . TYR A 1 169 ? -4.460 -7.116 2.845 1.00 87.06 169 TYR A O 1
ATOM 1303 N N . PHE A 1 170 ? -2.831 -5.551 2.786 1.00 88.25 170 PHE A N 1
ATOM 1304 C CA . PHE A 1 170 ? -2.715 -5.505 1.336 1.00 88.25 170 PHE A CA 1
ATOM 1305 C C . PHE A 1 170 ? -2.294 -6.865 0.773 1.00 88.25 170 PHE A C 1
ATOM 1307 O O . PHE A 1 170 ? -2.965 -7.389 -0.112 1.00 88.25 170 PHE A O 1
ATOM 1314 N N . GLU A 1 171 ? -1.261 -7.496 1.345 1.00 84.00 171 GLU A N 1
ATOM 1315 C CA . GLU A 1 171 ? -0.804 -8.831 0.945 1.00 84.00 171 GLU A CA 1
ATOM 1316 C C . GLU A 1 171 ? -1.927 -9.880 1.036 1.00 84.00 171 GLU A C 1
ATOM 1318 O O . GLU A 1 171 ? -2.083 -10.710 0.136 1.00 84.00 171 GLU A O 1
ATOM 1323 N N . LYS A 1 172 ? -2.737 -9.855 2.102 1.00 83.75 172 LYS A N 1
ATOM 1324 C CA . LYS A 1 172 ? -3.869 -10.784 2.248 1.00 83.75 172 LYS A CA 1
ATOM 1325 C C . LYS A 1 172 ? -4.991 -10.501 1.261 1.00 83.75 172 LYS A C 1
ATOM 1327 O O . LYS A 1 172 ? -5.577 -11.447 0.740 1.00 83.75 172 LYS A O 1
ATOM 1332 N N . ASP A 1 173 ? -5.279 -9.234 0.983 1.00 87.62 173 ASP A N 1
ATOM 1333 C CA . ASP A 1 173 ? -6.276 -8.847 -0.013 1.00 87.62 173 ASP A CA 1
ATOM 1334 C C . ASP A 1 173 ? -5.899 -9.352 -1.411 1.00 87.62 173 ASP A C 1
ATOM 1336 O O . ASP A 1 173 ? -6.709 -10.024 -2.052 1.00 87.62 173 ASP A O 1
ATOM 1340 N N . VAL A 1 174 ? -4.665 -9.100 -1.862 1.00 84.81 174 VAL A N 1
ATOM 1341 C CA . VAL A 1 174 ? -4.218 -9.495 -3.210 1.00 84.81 174 VAL A CA 1
ATOM 1342 C C . VAL A 1 174 ? -4.061 -11.010 -3.371 1.00 84.81 174 VAL A C 1
ATOM 1344 O O . VAL A 1 174 ? -4.218 -11.523 -4.475 1.00 84.81 174 VAL A O 1
ATOM 1347 N N . LYS A 1 175 ? -3.834 -11.749 -2.275 1.00 84.44 175 LYS A N 1
ATOM 1348 C CA . LYS A 1 175 ? -3.816 -13.226 -2.262 1.00 84.44 175 LYS A CA 1
ATOM 1349 C C . LYS A 1 175 ? -5.207 -13.867 -2.177 1.00 84.44 175 LYS A C 1
ATOM 1351 O O . LYS A 1 175 ? -5.310 -15.089 -2.211 1.00 84.44 175 LYS A O 1
ATOM 1356 N N . GLY A 1 176 ? -6.275 -13.073 -2.076 1.00 82.69 176 GLY A N 1
ATOM 1357 C CA . GLY A 1 176 ? -7.654 -13.566 -1.971 1.00 82.69 176 GLY A CA 1
ATOM 1358 C C . GLY A 1 176 ? -8.094 -13.959 -0.555 1.00 82.69 176 GLY A C 1
ATOM 1359 O O . GLY A 1 176 ? -9.247 -14.344 -0.358 1.00 82.69 176 GLY A O 1
ATOM 1360 N N . ASP A 1 177 ? -7.232 -13.776 0.445 1.00 82.88 177 ASP A N 1
ATOM 1361 C CA . ASP A 1 177 ? -7.460 -14.113 1.855 1.00 82.88 177 ASP A CA 1
ATOM 1362 C C . ASP A 1 177 ? -7.862 -12.893 2.700 1.00 82.88 177 ASP A C 1
ATOM 1364 O O . ASP A 1 177 ? -7.572 -12.828 3.898 1.00 82.88 177 ASP A O 1
ATOM 1368 N N . SER A 1 178 ? -8.565 -11.934 2.085 1.00 87.69 178 SER A N 1
ATOM 1369 C CA . SER A 1 178 ? -8.948 -10.648 2.685 1.00 87.69 178 SER A CA 1
ATOM 1370 C C . SER A 1 178 ? -9.414 -10.768 4.137 1.00 87.69 178 SER A C 1
ATOM 1372 O O . SER A 1 178 ? -10.289 -11.577 4.465 1.00 87.69 178 SER A O 1
ATOM 1374 N N . ILE A 1 179 ? -8.834 -9.950 5.013 1.00 88.25 179 ILE A N 1
ATOM 1375 C CA . ILE A 1 179 ? -9.128 -9.940 6.454 1.00 88.25 179 ILE A CA 1
ATOM 1376 C C . ILE A 1 179 ? -10.450 -9.212 6.746 1.00 88.25 179 ILE A C 1
ATOM 1378 O O . ILE A 1 179 ? -11.119 -9.518 7.740 1.00 88.25 179 ILE A O 1
ATOM 1382 N N . PHE A 1 180 ? -10.853 -8.296 5.861 1.00 87.25 180 PHE A N 1
ATOM 1383 C CA . PHE A 1 180 ? -12.098 -7.549 5.980 1.00 87.25 180 PHE A CA 1
ATOM 1384 C C . PHE A 1 180 ? -13.318 -8.461 5.818 1.00 87.25 180 PHE A C 1
ATOM 1386 O O . PHE A 1 180 ? -13.359 -9.362 4.976 1.00 87.25 180 PHE A O 1
ATOM 1393 N N . HIS A 1 181 ? -14.350 -8.213 6.621 1.00 81.38 181 HIS A N 1
ATOM 1394 C CA . HIS A 1 181 ? -15.585 -8.986 6.565 1.00 81.38 181 HIS A CA 1
ATOM 1395 C C . HIS A 1 181 ? -16.392 -8.624 5.308 1.00 81.38 181 HIS A C 1
ATOM 1397 O O . HIS A 1 181 ? -16.787 -7.471 5.140 1.00 81.38 181 HIS A O 1
ATOM 1403 N N . ASN A 1 182 ? -16.648 -9.605 4.434 1.00 75.81 182 ASN A N 1
ATOM 1404 C CA . ASN A 1 182 ? -17.435 -9.470 3.195 1.00 75.81 182 ASN A CA 1
ATOM 1405 C C . ASN A 1 182 ? -17.016 -8.311 2.269 1.00 75.81 182 ASN A C 1
ATOM 1407 O O . ASN A 1 182 ? -17.832 -7.801 1.508 1.00 75.81 182 ASN A O 1
ATOM 1411 N N . ASN A 1 183 ? -15.749 -7.898 2.310 1.00 78.88 183 ASN A N 1
ATOM 1412 C CA . ASN A 1 183 ? -15.255 -6.772 1.525 1.00 78.88 183 ASN A CA 1
ATOM 1413 C C . ASN A 1 183 ? -13.975 -7.170 0.786 1.00 78.88 183 ASN A C 1
ATOM 1415 O O . ASN A 1 183 ? -12.879 -7.093 1.341 1.00 78.88 183 ASN A O 1
ATOM 1419 N N . ARG A 1 184 ? -14.117 -7.610 -0.468 1.00 80.56 184 ARG A N 1
ATOM 1420 C CA . ARG A 1 184 ? -12.985 -7.976 -1.327 1.00 80.56 184 ARG A CA 1
ATOM 1421 C C . ARG A 1 184 ? -12.370 -6.731 -1.956 1.00 80.56 184 ARG A C 1
ATOM 1423 O O . ARG A 1 184 ? -13.087 -5.810 -2.338 1.00 80.56 184 ARG A O 1
ATOM 1430 N N . LEU A 1 185 ? -11.046 -6.723 -2.073 1.00 83.06 185 LEU A N 1
ATOM 1431 C CA . LEU A 1 185 ? -10.347 -5.691 -2.822 1.00 83.06 185 LEU A CA 1
ATOM 1432 C C . LEU A 1 185 ? -10.654 -5.868 -4.317 1.00 83.06 185 LEU A C 1
ATOM 1434 O O . LEU A 1 185 ? -10.335 -6.907 -4.889 1.00 83.06 185 LEU A O 1
ATOM 1438 N N . ASN A 1 186 ? -11.256 -4.849 -4.928 1.00 73.12 186 ASN A N 1
ATOM 1439 C CA . ASN A 1 186 ? -11.401 -4.745 -6.375 1.00 73.12 186 ASN A CA 1
ATOM 1440 C C . ASN A 1 186 ? -10.494 -3.621 -6.863 1.00 73.12 186 ASN A C 1
ATOM 1442 O O . ASN A 1 186 ? -10.708 -2.457 -6.529 1.00 73.12 186 ASN A O 1
ATOM 1446 N N . VAL A 1 187 ? -9.480 -3.992 -7.638 1.00 72.81 187 VAL A N 1
ATOM 1447 C CA . VAL A 1 187 ? -8.562 -3.059 -8.290 1.00 72.81 187 VAL A CA 1
ATOM 1448 C C . VAL A 1 187 ? -8.886 -3.077 -9.773 1.00 72.81 187 VAL A C 1
ATOM 1450 O O . VAL A 1 187 ? -8.804 -4.130 -10.402 1.00 72.81 187 VAL A O 1
ATOM 1453 N N . SER A 1 188 ? -9.287 -1.930 -10.316 1.00 65.75 188 SER A N 1
ATOM 1454 C CA . SER A 1 188 ? -9.582 -1.780 -11.739 1.00 65.75 188 SER A CA 1
ATOM 1455 C C . SER A 1 188 ? -8.850 -0.578 -12.318 1.00 65.75 188 SER A C 1
ATOM 1457 O O . SER A 1 188 ? -8.935 0.511 -11.751 1.00 65.75 188 SER A O 1
ATOM 1459 N N . ILE A 1 189 ? -8.178 -0.770 -13.450 1.00 60.50 189 ILE A N 1
ATOM 1460 C CA . ILE A 1 189 ? -7.610 0.305 -14.272 1.00 60.50 189 ILE A CA 1
ATOM 1461 C C . ILE A 1 189 ? -8.342 0.258 -15.609 1.00 60.50 189 ILE A C 1
ATOM 1463 O O . ILE A 1 189 ? -8.472 -0.815 -16.182 1.00 60.50 189 ILE A O 1
ATOM 1467 N N . ASP A 1 190 ? -8.876 1.392 -16.065 1.00 54.88 190 ASP A N 1
ATOM 1468 C CA . ASP A 1 190 ? -9.608 1.497 -17.337 1.00 54.88 190 ASP A CA 1
ATOM 1469 C C . ASP A 1 190 ? -10.728 0.450 -17.502 1.00 54.88 190 ASP A C 1
ATOM 1471 O O . ASP A 1 190 ? -10.956 -0.093 -18.578 1.00 54.88 190 ASP A O 1
ATOM 1475 N N . ASN A 1 191 ? -11.456 0.174 -16.411 1.00 57.31 191 ASN A N 1
ATOM 1476 C CA . ASN A 1 191 ? -12.515 -0.842 -16.328 1.00 57.31 191 ASN A CA 1
ATOM 1477 C C . ASN A 1 191 ? -12.055 -2.309 -16.454 1.00 57.31 191 ASN A C 1
ATOM 1479 O O . ASN A 1 191 ? -12.892 -3.211 -16.388 1.00 57.31 191 ASN A O 1
ATOM 1483 N N . GLU A 1 192 ? -10.752 -2.573 -16.542 1.00 58.62 192 GLU A N 1
ATOM 1484 C CA . GLU A 1 192 ? -10.192 -3.920 -16.468 1.00 58.62 192 GLU A CA 1
ATOM 1485 C C . GLU A 1 192 ? -9.752 -4.261 -15.046 1.00 58.62 192 GLU A C 1
ATOM 1487 O O . GLU A 1 192 ? -9.079 -3.484 -14.365 1.00 58.62 192 GLU A O 1
ATOM 1492 N N . ILE A 1 193 ? -10.145 -5.447 -14.578 1.00 68.31 193 ILE A N 1
ATOM 1493 C CA . ILE A 1 193 ? -9.786 -5.932 -13.244 1.00 68.31 193 ILE A CA 1
ATOM 1494 C C . ILE A 1 193 ? -8.324 -6.375 -13.256 1.00 68.31 193 ILE A C 1
ATOM 1496 O O . ILE A 1 193 ? -7.966 -7.340 -13.934 1.00 68.31 193 ILE A O 1
ATOM 1500 N N . LEU A 1 194 ? -7.503 -5.729 -12.433 1.00 72.31 194 LEU A N 1
ATOM 1501 C CA . LEU A 1 194 ? -6.117 -6.123 -12.226 1.00 72.31 194 LEU A CA 1
ATOM 1502 C C . LEU A 1 194 ? -6.041 -7.440 -11.451 1.00 72.31 194 LEU A C 1
ATOM 1504 O O . LEU A 1 194 ? -6.589 -7.579 -10.354 1.00 72.31 194 LEU A O 1
ATOM 1508 N N . ARG A 1 195 ? -5.315 -8.410 -12.014 1.00 74.00 195 ARG A N 1
ATOM 1509 C CA . ARG A 1 195 ? -5.010 -9.688 -11.364 1.00 74.00 195 ARG A CA 1
ATOM 1510 C C . ARG A 1 195 ? -3.556 -9.700 -10.922 1.00 74.00 195 ARG A C 1
ATOM 1512 O O . ARG A 1 195 ? -2.649 -9.677 -11.744 1.00 74.00 195 ARG A O 1
ATOM 1519 N N . PHE A 1 196 ? -3.342 -9.771 -9.616 1.00 79.44 196 PHE A N 1
ATOM 1520 C CA . PHE A 1 196 ? -2.006 -9.887 -9.043 1.00 79.44 196 PHE A CA 1
ATOM 1521 C C . PHE A 1 196 ? -1.559 -11.353 -9.081 1.00 79.44 196 PHE A C 1
ATOM 1523 O O . PHE A 1 196 ? -2.134 -12.196 -8.396 1.00 79.44 196 PHE A O 1
ATOM 1530 N N . GLU A 1 197 ? -0.545 -11.675 -9.888 1.00 74.44 197 GLU A N 1
ATOM 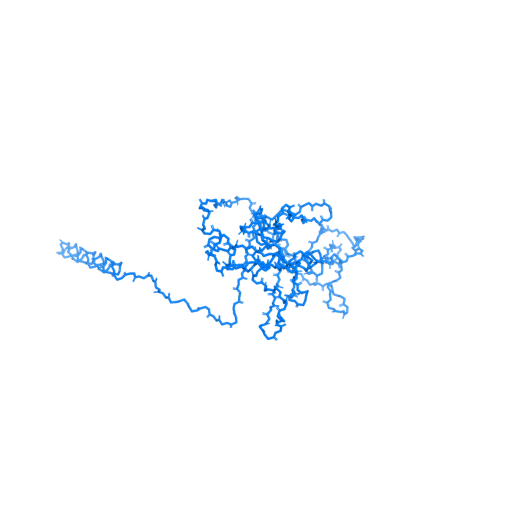1531 C CA . GLU A 1 197 ? -0.008 -13.043 -9.961 1.00 74.44 197 GLU A CA 1
ATOM 1532 C C . GLU A 1 197 ? 1.007 -13.339 -8.856 1.00 74.44 197 GLU A C 1
ATOM 1534 O O . GLU A 1 197 ? 1.038 -14.434 -8.290 1.00 74.44 197 GLU A O 1
ATOM 1539 N N . LYS A 1 198 ? 1.868 -12.361 -8.556 1.00 78.00 198 LYS A N 1
ATOM 1540 C CA . LYS A 1 198 ? 2.914 -12.462 -7.541 1.00 78.00 198 LYS A CA 1
ATOM 1541 C C . LYS A 1 198 ? 2.972 -11.171 -6.752 1.00 78.00 198 LYS A C 1
ATOM 1543 O O . LYS A 1 198 ? 3.090 -10.090 -7.315 1.00 78.00 198 LYS A O 1
ATOM 1548 N N . THR A 1 199 ? 2.946 -11.311 -5.436 1.00 78.25 199 THR A N 1
ATOM 1549 C CA . THR A 1 199 ? 3.132 -10.200 -4.509 1.00 78.25 199 THR A CA 1
ATOM 1550 C C . THR A 1 199 ? 4.231 -10.581 -3.542 1.00 78.25 199 THR A C 1
ATOM 1552 O O . THR A 1 199 ? 4.172 -11.640 -2.908 1.00 78.25 199 THR A O 1
ATOM 1555 N N . VAL A 1 200 ? 5.234 -9.718 -3.449 1.00 81.50 200 VAL A N 1
ATOM 1556 C CA . VAL A 1 200 ? 6.327 -9.823 -2.488 1.00 81.50 200 VAL A CA 1
ATOM 1557 C C . VAL A 1 200 ? 6.314 -8.551 -1.656 1.00 81.50 200 VAL A C 1
ATOM 1559 O O . VAL A 1 200 ? 6.101 -7.468 -2.191 1.00 81.50 200 VAL A O 1
ATOM 1562 N N . VAL A 1 201 ? 6.508 -8.696 -0.349 1.00 77.81 201 VAL A N 1
ATOM 1563 C CA . VAL A 1 201 ? 6.648 -7.571 0.574 1.00 77.81 201 VAL A CA 1
ATOM 1564 C C . VAL A 1 201 ? 8.057 -7.618 1.142 1.00 77.81 201 VAL A C 1
ATOM 1566 O O . VAL A 1 201 ? 8.456 -8.630 1.723 1.00 77.81 201 VAL A O 1
ATOM 1569 N N . TYR A 1 202 ? 8.799 -6.531 0.961 1.00 75.44 202 TYR A N 1
ATOM 1570 C CA . TYR A 1 202 ? 10.125 -6.348 1.536 1.00 75.44 202 TYR A CA 1
ATOM 1571 C C . TYR A 1 202 ? 10.007 -5.454 2.769 1.00 75.44 202 TYR A C 1
ATOM 1573 O O . TYR A 1 202 ? 9.407 -4.384 2.705 1.00 75.44 202 TYR A O 1
ATOM 1581 N N . TYR A 1 203 ? 10.563 -5.908 3.891 1.00 71.69 203 TYR A N 1
ATOM 1582 C CA . TYR A 1 203 ? 10.694 -5.107 5.105 1.00 71.69 203 TYR A CA 1
ATOM 1583 C C . TYR A 1 203 ? 12.140 -4.633 5.195 1.00 71.69 203 TYR A C 1
ATOM 1585 O O . TYR A 1 203 ? 13.058 -5.449 5.088 1.00 71.69 203 TYR A O 1
ATOM 1593 N N . VAL A 1 204 ? 12.327 -3.324 5.337 1.00 74.12 204 VAL A N 1
ATOM 1594 C CA . VAL A 1 204 ? 13.640 -2.692 5.462 1.00 74.12 204 VAL A CA 1
ATOM 1595 C C . VAL A 1 204 ? 13.675 -1.984 6.806 1.00 74.12 204 VAL A C 1
ATOM 1597 O O . VAL A 1 204 ? 12.927 -1.032 7.022 1.00 74.12 204 VAL A O 1
ATOM 1600 N N . ASP A 1 205 ? 14.528 -2.476 7.696 1.00 65.81 205 ASP A N 1
ATOM 1601 C CA . ASP A 1 205 ? 14.727 -1.913 9.027 1.00 65.81 205 ASP A CA 1
ATOM 1602 C C . ASP A 1 205 ? 15.867 -0.879 8.999 1.00 65.81 205 ASP A C 1
ATOM 1604 O O . ASP A 1 205 ? 16.807 -0.995 8.210 1.00 65.81 205 ASP A O 1
ATOM 1608 N N . GLU A 1 206 ? 15.810 0.131 9.876 1.00 65.81 206 GLU A N 1
ATOM 1609 C CA . GLU A 1 206 ? 16.897 1.119 10.030 1.00 65.81 206 GLU A CA 1
ATOM 1610 C C . GLU A 1 206 ? 18.183 0.482 10.582 1.00 65.81 206 GLU A C 1
ATOM 1612 O O . GLU A 1 206 ? 19.290 0.946 10.310 1.00 65.81 206 GLU A O 1
ATOM 1617 N N . ILE A 1 207 ? 18.030 -0.596 11.353 1.00 65.75 207 ILE A N 1
ATOM 1618 C CA . ILE A 1 207 ? 19.117 -1.369 11.947 1.00 65.75 207 ILE A CA 1
ATOM 1619 C C . ILE A 1 207 ? 19.171 -2.719 11.236 1.00 65.75 207 ILE A C 1
ATOM 1621 O O . ILE A 1 207 ? 18.151 -3.394 11.102 1.00 65.75 207 ILE A O 1
ATOM 1625 N N . ALA A 1 208 ? 20.362 -3.128 10.791 1.00 58.28 208 ALA A N 1
ATOM 1626 C CA . ALA A 1 208 ? 20.545 -4.421 10.141 1.00 58.28 208 ALA A CA 1
ATOM 1627 C C . ALA A 1 208 ? 20.101 -5.575 11.068 1.00 58.28 208 ALA A C 1
ATOM 1629 O O . ALA A 1 208 ? 20.406 -5.549 12.263 1.00 58.28 208 ALA A O 1
ATOM 1630 N N . PRO A 1 209 ? 19.414 -6.605 10.544 1.00 53.38 209 PRO A N 1
ATOM 1631 C CA . PRO A 1 209 ? 18.899 -7.691 11.366 1.00 53.38 209 PRO A CA 1
ATOM 1632 C C . PRO A 1 209 ? 20.031 -8.513 11.993 1.00 53.38 209 PRO A C 1
ATOM 1634 O O . PRO A 1 209 ? 20.911 -9.035 11.305 1.00 53.38 209 PRO A O 1
ATOM 1637 N N . GLU A 1 210 ? 19.967 -8.698 13.311 1.00 60.50 210 GLU A N 1
ATOM 1638 C CA . GLU A 1 210 ? 20.871 -9.584 14.041 1.00 60.50 210 GLU A CA 1
ATOM 1639 C C . GLU A 1 210 ? 20.374 -11.032 13.962 1.00 60.50 210 GLU A C 1
ATOM 1641 O O . GLU A 1 210 ? 19.615 -11.525 14.802 1.00 60.50 210 GLU A O 1
ATOM 1646 N N . PHE A 1 211 ? 20.809 -11.756 12.934 1.00 54.81 211 PHE A N 1
ATOM 1647 C CA . PHE A 1 211 ? 20.569 -13.193 12.864 1.00 54.81 211 PHE A CA 1
ATOM 1648 C C . PHE A 1 211 ? 21.566 -13.934 13.759 1.00 54.81 211 PHE A C 1
ATOM 1650 O O . PHE A 1 211 ? 22.682 -14.254 13.355 1.00 54.81 211 PHE A O 1
ATOM 1657 N N . SER A 1 212 ? 21.160 -14.266 14.986 1.00 52.78 212 SER A N 1
ATOM 1658 C CA . SER A 1 212 ? 21.881 -15.273 15.767 1.00 52.78 212 SER A CA 1
ATOM 1659 C C . SER A 1 212 ? 21.739 -16.623 15.057 1.00 52.78 212 SER A C 1
ATOM 1661 O O . SER A 1 212 ? 20.628 -17.145 14.941 1.00 52.78 212 SER A O 1
ATOM 1663 N N . MET A 1 213 ? 22.845 -17.199 14.572 1.00 49.19 213 MET A N 1
ATOM 1664 C CA . MET A 1 213 ? 22.892 -18.549 13.992 1.00 49.19 213 MET A CA 1
ATOM 1665 C C . MET A 1 213 ? 22.603 -19.620 15.060 1.00 49.19 213 MET A C 1
ATOM 1667 O O . MET A 1 213 ? 23.460 -20.419 15.426 1.00 49.19 213 MET A O 1
ATOM 1671 N N . LYS A 1 214 ? 21.376 -19.685 15.573 1.00 58.66 214 LYS A N 1
ATOM 1672 C CA . LYS A 1 214 ? 20.902 -20.814 16.377 1.00 58.66 214 LYS A CA 1
ATOM 1673 C C . LYS A 1 214 ? 20.408 -21.929 15.456 1.00 58.66 214 LYS A C 1
ATOM 1675 O O . LYS A 1 214 ? 19.216 -22.205 15.437 1.00 58.66 214 LYS A O 1
ATOM 1680 N N . SER A 1 215 ? 21.291 -22.557 14.673 1.00 57.16 215 SER A N 1
ATOM 1681 C CA . SER A 1 215 ? 20.958 -23.848 14.039 1.00 57.16 215 SER A CA 1
ATOM 1682 C C . SER A 1 215 ? 22.159 -24.614 13.474 1.00 57.16 215 SER A C 1
ATOM 1684 O O . SER A 1 215 ? 22.213 -24.964 12.302 1.00 57.16 215 SER A O 1
ATOM 1686 N N . LEU A 1 216 ? 23.119 -24.933 14.332 1.00 56.44 216 LEU A N 1
ATOM 1687 C CA . LEU A 1 216 ? 23.806 -26.218 14.255 1.00 56.44 216 LEU A CA 1
ATOM 1688 C C . LEU A 1 216 ? 23.709 -26.787 15.666 1.00 56.44 216 LEU A C 1
ATOM 1690 O O . LEU A 1 216 ? 24.495 -26.443 16.545 1.00 56.44 216 LEU A O 1
ATOM 1694 N N . THR A 1 217 ? 22.671 -27.586 15.925 1.00 62.84 217 THR A N 1
ATOM 1695 C CA . THR A 1 217 ? 22.599 -28.353 17.175 1.00 62.84 217 THR A CA 1
ATOM 1696 C C . THR A 1 217 ? 23.911 -29.129 17.331 1.00 62.84 217 THR A C 1
ATOM 1698 O O . THR A 1 217 ? 24.346 -29.722 16.342 1.00 62.84 217 THR A O 1
ATOM 1701 N N . PRO A 1 218 ? 24.533 -29.178 18.525 1.00 67.81 218 PRO A N 1
ATOM 1702 C CA . PRO A 1 218 ? 25.821 -29.850 18.739 1.00 67.81 218 PRO A CA 1
ATOM 1703 C C . PRO A 1 218 ? 25.885 -31.276 18.166 1.00 67.81 218 PRO A C 1
ATOM 1705 O O . PRO A 1 218 ? 26.926 -31.704 17.673 1.00 67.81 218 PRO A O 1
ATOM 1708 N N . GLY A 1 219 ? 24.747 -31.981 18.143 1.00 71.62 219 GLY A N 1
ATOM 1709 C CA . GLY A 1 219 ? 24.624 -33.301 17.522 1.00 71.62 219 GLY A CA 1
ATOM 1710 C C . GLY A 1 219 ? 24.901 -33.329 16.013 1.00 71.62 219 GLY A C 1
ATOM 1711 O O . GLY A 1 219 ? 25.528 -34.267 15.538 1.00 71.62 219 GLY A O 1
ATOM 1712 N N . LEU A 1 220 ? 24.511 -32.299 15.255 1.00 75.25 220 LEU A N 1
ATOM 1713 C CA . LEU A 1 220 ? 24.755 -32.236 13.808 1.00 75.25 220 LEU A CA 1
ATOM 1714 C C . LEU A 1 220 ? 26.243 -32.004 13.503 1.00 75.25 220 LEU A C 1
ATOM 1716 O O . LEU A 1 220 ? 26.785 -32.632 12.598 1.00 75.25 220 LEU A O 1
ATOM 1720 N N . ILE A 1 221 ? 26.920 -31.167 14.299 1.00 79.31 221 ILE A N 1
ATOM 1721 C CA . ILE A 1 221 ? 28.372 -30.952 14.184 1.00 79.31 221 ILE A CA 1
ATOM 1722 C C . ILE A 1 221 ? 29.122 -32.255 14.484 1.00 79.31 221 ILE A C 1
ATOM 1724 O O . ILE A 1 221 ? 30.007 -32.633 13.720 1.00 79.31 221 ILE A O 1
ATOM 1728 N N . ALA A 1 222 ? 28.741 -32.977 15.544 1.00 80.81 222 ALA A N 1
ATOM 1729 C CA . ALA A 1 222 ? 29.368 -34.250 15.898 1.00 80.81 222 ALA A CA 1
ATOM 1730 C C . ALA A 1 222 ? 29.259 -35.291 14.767 1.00 80.81 222 ALA A C 1
ATOM 1732 O O . ALA A 1 222 ? 30.247 -35.943 14.438 1.00 80.81 222 ALA A O 1
ATOM 1733 N N . VAL A 1 223 ? 28.091 -35.402 14.121 1.00 84.81 223 VAL A N 1
ATOM 1734 C CA . VAL A 1 223 ? 27.891 -36.315 12.982 1.00 84.81 223 VAL A CA 1
ATOM 1735 C C . VAL A 1 223 ? 28.764 -35.919 11.790 1.00 84.81 223 VAL A C 1
ATOM 1737 O O . VAL A 1 223 ? 29.436 -36.776 11.220 1.00 84.81 223 VAL A O 1
ATOM 1740 N N . ILE A 1 224 ? 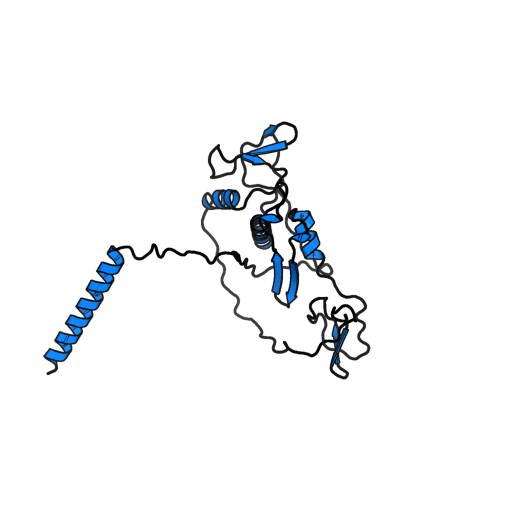28.806 -34.629 11.436 1.00 87.38 224 ILE A N 1
ATOM 1741 C CA . ILE A 1 224 ? 29.618 -34.136 10.311 1.00 87.38 224 ILE A CA 1
ATOM 1742 C C . ILE A 1 224 ? 31.107 -34.432 10.541 1.00 87.38 224 ILE A C 1
ATOM 1744 O O . ILE A 1 224 ? 31.777 -34.930 9.637 1.00 87.38 224 ILE A O 1
ATOM 1748 N N . VAL A 1 225 ? 31.619 -34.187 11.751 1.00 89.94 225 VAL A N 1
ATOM 1749 C CA . VAL A 1 225 ? 33.027 -34.451 12.092 1.00 89.94 225 VAL A CA 1
ATOM 1750 C C . VAL A 1 225 ? 33.358 -35.940 11.964 1.00 89.94 225 VAL A C 1
ATOM 1752 O O . VAL A 1 225 ? 34.363 -36.284 11.345 1.00 89.94 225 VAL A O 1
ATOM 1755 N N . VAL A 1 226 ? 32.506 -36.834 12.479 1.00 92.75 226 VAL A N 1
ATOM 1756 C CA . VAL A 1 226 ? 32.729 -38.290 12.390 1.00 92.75 226 VAL A CA 1
ATOM 1757 C C . VAL A 1 226 ? 32.751 -38.769 10.936 1.00 92.75 226 VAL A C 1
ATOM 1759 O O . VAL A 1 226 ? 33.621 -39.558 10.568 1.00 92.75 226 VAL A O 1
ATOM 1762 N N . VAL A 1 227 ? 31.844 -38.268 10.091 1.00 94.06 227 VAL A N 1
ATOM 1763 C CA . VAL A 1 227 ? 31.795 -38.625 8.662 1.00 94.06 227 VAL A CA 1
ATOM 1764 C C . VAL A 1 227 ? 33.062 -38.173 7.938 1.00 94.06 227 VAL A C 1
ATOM 1766 O O . VAL A 1 227 ? 33.655 -38.960 7.202 1.00 94.06 227 VAL A O 1
ATOM 1769 N N . ILE A 1 228 ? 33.519 -36.939 8.175 1.00 95.19 228 ILE A N 1
ATOM 1770 C CA . ILE A 1 228 ? 34.753 -36.423 7.566 1.00 95.19 228 ILE A CA 1
ATOM 1771 C C . ILE A 1 228 ? 35.957 -37.271 7.994 1.00 95.19 228 ILE A C 1
ATOM 1773 O O . ILE A 1 228 ? 36.748 -37.677 7.144 1.00 95.19 228 ILE A O 1
ATOM 1777 N N . VAL A 1 229 ? 36.077 -37.597 9.284 1.00 95.75 229 VAL A N 1
ATOM 1778 C CA . VAL A 1 229 ? 37.175 -38.436 9.796 1.00 95.75 229 VAL A CA 1
ATOM 1779 C C . VAL A 1 229 ? 37.151 -39.833 9.168 1.00 95.75 229 VAL A C 1
ATOM 1781 O O . VAL A 1 229 ? 38.200 -40.328 8.758 1.00 95.75 229 VAL A O 1
ATOM 1784 N N . ALA A 1 230 ? 35.976 -40.454 9.030 1.00 95.31 230 ALA A N 1
ATOM 1785 C CA . ALA A 1 230 ? 35.843 -41.768 8.403 1.00 95.31 230 ALA A CA 1
ATOM 1786 C C . ALA A 1 230 ? 36.244 -41.753 6.917 1.00 95.31 230 ALA A C 1
ATOM 1788 O O . ALA A 1 230 ? 36.948 -42.655 6.464 1.00 95.31 230 ALA A O 1
ATOM 1789 N N . ILE A 1 231 ? 35.850 -40.715 6.170 1.00 96.00 231 ILE A N 1
ATOM 1790 C CA . ILE A 1 231 ? 36.228 -40.546 4.759 1.00 96.00 231 ILE A CA 1
ATOM 1791 C C . ILE A 1 231 ? 37.743 -40.373 4.629 1.00 96.00 231 ILE A C 1
ATOM 1793 O O . ILE A 1 231 ? 38.367 -41.040 3.807 1.00 96.00 231 ILE A O 1
ATOM 1797 N N . VAL A 1 232 ? 38.351 -39.520 5.459 1.00 96.12 232 VAL A N 1
ATOM 1798 C CA . VAL A 1 232 ? 39.806 -39.309 5.448 1.00 96.12 232 VAL A CA 1
ATOM 1799 C C . VAL A 1 232 ? 40.543 -40.607 5.781 1.00 96.12 232 VAL A C 1
ATOM 1801 O O . VAL A 1 232 ? 41.475 -40.970 5.067 1.00 96.12 232 VAL A O 1
ATOM 1804 N N . ALA A 1 233 ? 40.103 -41.348 6.802 1.00 94.81 233 ALA A N 1
ATOM 1805 C CA . ALA A 1 233 ? 40.694 -42.637 7.154 1.00 94.81 233 ALA A CA 1
ATOM 1806 C C . ALA A 1 233 ? 40.582 -43.658 6.007 1.00 94.81 233 ALA A C 1
ATOM 1808 O O . ALA A 1 233 ? 41.565 -44.324 5.685 1.00 94.81 233 ALA A O 1
ATOM 1809 N N . ALA A 1 234 ? 39.422 -43.740 5.347 1.00 93.88 234 ALA A N 1
ATOM 1810 C CA . ALA A 1 234 ? 39.224 -44.619 4.199 1.00 93.88 234 ALA A CA 1
ATOM 1811 C C . ALA A 1 234 ? 40.151 -44.252 3.030 1.00 93.88 234 ALA A C 1
ATOM 1813 O O . ALA A 1 234 ? 40.789 -45.138 2.469 1.00 93.88 234 ALA A O 1
ATOM 1814 N N . ILE A 1 235 ? 40.286 -42.961 2.703 1.00 94.94 235 ILE A N 1
ATOM 1815 C CA . ILE A 1 235 ? 41.204 -42.484 1.656 1.00 94.94 235 ILE A CA 1
ATOM 1816 C C . ILE A 1 235 ? 42.651 -42.844 2.001 1.00 94.94 235 ILE A C 1
ATOM 1818 O O . ILE A 1 235 ? 43.373 -43.338 1.138 1.00 94.94 235 ILE A O 1
ATOM 1822 N N . VAL A 1 236 ? 43.075 -42.643 3.252 1.00 94.00 236 VAL A N 1
ATOM 1823 C CA . VAL A 1 236 ? 44.434 -42.986 3.697 1.00 94.00 236 VAL A CA 1
ATOM 1824 C C . VAL A 1 236 ? 44.706 -44.479 3.526 1.00 94.00 236 VAL A C 1
ATOM 1826 O O . VAL A 1 236 ? 45.740 -44.828 2.963 1.00 94.00 236 VAL A O 1
ATOM 1829 N N . VAL A 1 237 ? 43.775 -45.347 3.939 1.00 93.00 237 VAL A N 1
ATOM 1830 C CA . VAL A 1 237 ? 43.892 -46.808 3.772 1.00 93.00 237 VAL A CA 1
ATOM 1831 C C . VAL A 1 237 ? 43.944 -47.205 2.296 1.00 93.00 237 VAL A C 1
ATOM 1833 O O . VAL A 1 237 ? 44.725 -48.074 1.913 1.00 93.00 237 VAL A O 1
ATOM 1836 N N . LEU A 1 238 ? 43.132 -46.571 1.452 1.00 90.25 238 LEU A N 1
ATOM 1837 C CA . LEU A 1 238 ? 43.079 -46.858 0.018 1.00 90.25 238 LEU A CA 1
ATOM 1838 C C . LEU A 1 238 ? 44.391 -46.453 -0.674 1.00 90.25 238 LEU A C 1
ATOM 1840 O O . LEU A 1 238 ? 44.922 -47.200 -1.491 1.00 90.25 238 LEU A O 1
ATOM 1844 N N . VAL A 1 239 ? 44.958 -45.303 -0.300 1.00 91.56 239 VAL A N 1
ATOM 1845 C CA . VAL A 1 239 ? 46.254 -44.832 -0.812 1.00 91.56 239 VAL A CA 1
ATOM 1846 C C . VAL A 1 239 ? 47.411 -45.691 -0.300 1.00 91.56 239 VAL A C 1
ATOM 1848 O O . VAL A 1 239 ? 48.328 -45.972 -1.068 1.00 91.56 239 VAL A O 1
ATOM 1851 N N . SER A 1 240 ? 47.393 -46.122 0.964 1.00 82.69 240 SER A N 1
ATOM 1852 C CA . SER A 1 240 ? 48.452 -46.971 1.521 1.00 82.69 240 SER A CA 1
ATOM 1853 C C . SER A 1 240 ? 48.385 -48.421 1.040 1.00 82.69 240 SER A C 1
ATOM 1855 O O . SER A 1 240 ? 49.425 -49.062 0.980 1.00 82.69 240 SER A O 1
ATOM 1857 N N . SER A 1 241 ? 47.205 -48.926 0.670 1.00 79.81 241 SER A N 1
ATOM 1858 C CA . SER A 1 241 ? 47.042 -50.276 0.101 1.00 79.81 241 SER A CA 1
ATOM 1859 C C . SER A 1 241 ? 47.384 -50.348 -1.392 1.00 79.81 241 SER A C 1
ATOM 1861 O O . SER A 1 241 ? 47.642 -51.431 -1.906 1.00 79.81 241 SER A O 1
ATOM 1863 N N . ASN A 1 242 ? 47.386 -49.207 -2.091 1.00 73.62 242 ASN A N 1
ATOM 1864 C CA . ASN A 1 242 ? 47.774 -49.088 -3.503 1.00 73.62 242 ASN A CA 1
ATOM 1865 C C . ASN A 1 242 ? 49.264 -48.733 -3.698 1.00 73.62 242 ASN A C 1
ATOM 1867 O O . ASN A 1 242 ? 49.665 -48.364 -4.804 1.00 73.62 242 ASN A O 1
ATOM 1871 N N . LYS A 1 243 ? 50.070 -48.803 -2.635 1.00 62.16 243 LYS A N 1
ATOM 1872 C CA . LYS A 1 243 ? 51.518 -48.571 -2.633 1.00 62.16 243 LYS A CA 1
ATOM 1873 C C . LYS A 1 243 ? 52.242 -49.865 -2.293 1.00 62.16 243 LYS A C 1
ATOM 1875 O O . LYS A 1 243 ? 53.296 -50.101 -2.920 1.00 62.16 243 LYS A O 1
#

pLDDT: mean 72.84, std 15.29, range [31.81, 96.12]

InterPro domains:
  IPR000716 Thyroglobulin type-1 [PF00086] (63-108)
  IPR000716 Thyroglobulin type-1 [PS00484] (71-98)
  IPR000716 Thyroglobulin type-1 [PS51162] (39-111)
  IPR000716 Thyroglobulin type-1 [SM00211] (72-115)
  IPR000716 Thyroglobulin type-1 [cd00191] (41-111)
  IPR036857 Thyroglobulin type-1 superfamily [G3DSA:4.10.800.10] (25-100)
  IPR036857 Thyroglobulin type-1 superfamily [SSF57610] (7-116)
  IPR041630 Epithelial cell adhesion molecule N-terminal domain [PF18635] (2-41)
  IPR043406 Transmembrane glycoprotein EPCAM/Trop-2 [PTHR14168] (3-242)
  IPR049420 EPCAM/Trop-2, C-terminal [PF21283] (118-205)

Foldseek 3Di:
DDDLQQFPQWADWDQDPNWIWTHGAQPPPPDIDTSVAHDDPVSVVSSVVVPDDDDDDDDDDDDDDDPDPDDDFDADPVRFGDQWGDDVQWIFGDARQREGDDDIDGPPDDRPDRDDPVLVLCCLCPVNVADSVQFPDFDDHPPDTDTHGHDDPVRDDPRHDDPNSSLVQVVCLLVVNHRGDPDHDFDDDPNHTDRDPDDDDDDDDPDPDDDDPPPDDVVNVVVVVVVVVVVVVVVVVVVVVVD

Secondary structure (DSSP, 8-state):
----TT-SSEEEEEEETTEEEEEETTS-TT-EEETTSPPPHHHHHHHHHTS----PPPPPS-PPP---------B-TTSPBPSEEEETTEEEEB-TT--B-S--B-TT--------THHHHHHHHHHH---GGGEEEEEEETTEEEEEE---GGG--TTPPPHHHHHHHHHHHHTT---STT-----EETTEEP--S--------SS----------HHHHHHHHHHHHHHHHHHHHHHHHT-

Sequence (243 aa):
ACVCKKNKRVTNCKLLEGVCWCDSVGSGASANVNCDTLTSKCLLMKAEMTGSKSGRREKPKDAFEDTDGLYDPECESTGVFKAKQCNGSTCWCVNTAGVRRTDKHDADLKCSQLVRTTFFKETITNRYMLDGRYISSVLYEEPYITIDLKQNSSEKSSGDVDIADVAYYFEKDVKGDSIFHNNRLNVSIDNEILRFEKTVVYYVDEIAPEFSMKSLTPGLIAVIVVVIVAIVAAIVVLVSSNK

Radius of gyration: 26.79 Å; chains: 1; bounding box: 75×73×63 Å

Organism: NCBI:txid252798